Protein AF-A0A967LKC3-F1 (afdb_monomer_lite)

Sequence (186 aa):
MLQEFPAEEQEFFEDPGNDSLLNCLQQDILSMRENSAASLKAAHLIRQIRYGDSSIAFHSCHSPMREVEILHDQLLALFDEENNDDAIEPRDVLVMAPEIDTYAPLIRAVFDADISISPKIPYSVSDQSIRKTSKYIETFLNILLLPLSRFSSIDLMGLLEAEPVRDRFNIADADLAVIEHWIREK

Radius of gyration: 28.14 Å; chains: 1; bounding box: 74×62×75 Å

Secondary structure (DSSP, 8-state):
-----------------SSSHHHHHHHHHHTT----TTT--SGGGSPPPPTT--SS-----SSHHHHHHHHHHHHHHHHHTTTSSSPPPGGG-----S-HHHHHHHHHHHHTS-TTTSPPPP----S--HHHH-HHHHHHHHHHHGGGS---HHHHHHHHHSHHHHHHHT--HHHHHHHHHHHH--

Structure (mmCIF, N/CA/C/O backbone):
data_AF-A0A967LKC3-F1
#
_entry.id   AF-A0A967LKC3-F1
#
loop_
_atom_site.group_PDB
_atom_site.id
_atom_site.type_symbol
_atom_site.label_atom_id
_atom_site.label_alt_id
_atom_site.label_comp_id
_atom_site.label_asym_id
_atom_site.label_entity_id
_atom_site.label_seq_id
_atom_site.pdbx_PDB_ins_code
_atom_site.Cartn_x
_atom_site.Cartn_y
_atom_site.Cartn_z
_atom_site.occupancy
_atom_site.B_iso_or_equiv
_atom_site.auth_seq_id
_atom_site.auth_comp_id
_atom_site.auth_asym_id
_atom_site.auth_atom_id
_atom_site.pdbx_PDB_model_num
ATOM 1 N N . MET A 1 1 ? -39.775 41.271 0.042 1.00 41.91 1 MET A N 1
ATOM 2 C CA . MET A 1 1 ? -39.794 40.906 1.470 1.00 41.91 1 MET A CA 1
ATOM 3 C C . MET A 1 1 ? -39.627 39.393 1.506 1.00 41.91 1 MET A C 1
ATOM 5 O O . MET A 1 1 ? -40.599 38.682 1.301 1.00 41.91 1 MET A O 1
ATOM 9 N N . LEU A 1 2 ? -38.382 38.911 1.542 1.00 48.00 2 LEU A N 1
ATOM 10 C CA . LEU A 1 2 ? -38.098 37.480 1.690 1.00 48.00 2 LEU A CA 1
ATOM 11 C C . LEU A 1 2 ? -38.327 37.152 3.168 1.00 48.00 2 LEU A C 1
ATOM 13 O O . LEU A 1 2 ? -37.745 37.813 4.022 1.00 48.00 2 LEU A O 1
ATOM 17 N N . GLN A 1 3 ? -39.248 36.232 3.452 1.00 58.59 3 GLN A N 1
ATOM 18 C CA . GLN A 1 3 ? -39.477 35.716 4.800 1.00 58.59 3 GLN A CA 1
ATOM 19 C C . GLN A 1 3 ? -38.228 34.948 5.240 1.00 58.59 3 GLN A C 1
ATOM 21 O O . GLN A 1 3 ? -37.816 34.006 4.565 1.00 58.59 3 GLN A O 1
ATOM 26 N N . GLU A 1 4 ? -37.625 35.370 6.350 1.00 58.12 4 GLU A N 1
ATOM 27 C CA . GLU A 1 4 ? -36.622 34.592 7.071 1.00 58.12 4 GLU A CA 1
ATOM 28 C C . GLU A 1 4 ? -37.320 33.353 7.640 1.00 58.12 4 GLU A C 1
ATOM 30 O O . GLU A 1 4 ? -38.055 33.431 8.624 1.00 58.12 4 GLU A O 1
ATOM 35 N N . PHE A 1 5 ? -37.151 32.212 6.976 1.00 63.25 5 PHE A N 1
ATOM 36 C CA . PHE A 1 5 ? -37.443 30.927 7.595 1.00 63.25 5 PHE A CA 1
ATOM 37 C C . PHE A 1 5 ? -36.318 30.644 8.597 1.00 63.25 5 PHE A C 1
ATOM 39 O O . PHE A 1 5 ? -35.154 30.674 8.189 1.00 63.25 5 PHE A O 1
ATOM 46 N N . PRO A 1 6 ? -36.616 30.399 9.886 1.00 63.12 6 PRO A N 1
ATOM 47 C CA . PRO A 1 6 ? -35.595 29.933 10.809 1.00 63.12 6 PRO A CA 1
ATOM 48 C C . PRO A 1 6 ? -35.082 28.591 10.284 1.00 63.12 6 PRO A C 1
ATOM 50 O O . PRO A 1 6 ? -35.871 27.683 10.022 1.00 63.12 6 PRO A O 1
ATOM 53 N N . ALA A 1 7 ? -33.774 28.491 10.061 1.00 68.88 7 ALA A N 1
ATOM 54 C CA . ALA A 1 7 ? -33.155 27.216 9.748 1.00 68.88 7 ALA A CA 1
ATOM 55 C C . ALA A 1 7 ? -33.334 26.300 10.968 1.00 68.88 7 ALA A C 1
ATOM 57 O O . ALA A 1 7 ? -32.836 26.610 12.049 1.00 68.88 7 ALA A O 1
ATOM 58 N N . GLU A 1 8 ? -34.081 25.208 10.813 1.00 72.44 8 GLU A N 1
ATOM 59 C CA . GLU A 1 8 ? -34.051 24.109 11.776 1.00 72.44 8 GLU A CA 1
ATOM 60 C C . GLU A 1 8 ? -32.735 23.357 11.563 1.00 72.44 8 GLU A C 1
ATOM 62 O O . GLU A 1 8 ? -32.581 22.598 10.606 1.00 72.44 8 GLU A O 1
ATOM 67 N N . GLU A 1 9 ? -31.753 23.614 12.426 1.00 71.75 9 GLU A N 1
ATOM 68 C CA . GLU A 1 9 ? -30.573 22.760 12.534 1.00 71.75 9 GLU A CA 1
ATOM 69 C C . GLU A 1 9 ? -30.989 21.466 13.232 1.00 71.75 9 GLU A C 1
ATOM 71 O O . GLU A 1 9 ? -31.313 21.451 14.420 1.00 71.75 9 GLU A O 1
ATOM 76 N N . GLN A 1 10 ? -31.022 20.377 12.467 1.00 76.81 10 GLN A N 1
ATOM 77 C CA . GLN A 1 10 ? -31.257 19.043 12.996 1.00 76.81 10 GLN A CA 1
ATOM 78 C C . GLN A 1 10 ? -29.934 18.281 13.025 1.00 76.81 10 GLN A C 1
ATOM 80 O O . GLN A 1 10 ? -29.353 17.962 11.987 1.00 76.81 10 GLN A O 1
ATOM 85 N N . GLU A 1 11 ? -29.455 18.006 14.232 1.00 75.56 11 GLU A N 1
ATOM 86 C CA . GLU A 1 11 ? -28.224 17.263 14.470 1.00 75.56 11 GLU A CA 1
ATOM 87 C C . GLU A 1 11 ? -28.488 15.751 14.364 1.00 75.56 11 GLU A C 1
ATOM 89 O O . GLU A 1 11 ? -29.181 15.165 15.196 1.00 75.56 11 GLU A O 1
ATOM 94 N N . PHE A 1 12 ? -27.946 15.115 13.323 1.00 83.44 12 PHE A N 1
ATOM 95 C CA . PHE A 1 12 ? -28.026 13.667 13.095 1.00 83.44 12 PHE A CA 1
ATOM 96 C C . PHE A 1 12 ? -26.732 12.978 13.549 1.00 83.44 12 PHE A C 1
ATOM 98 O O . PHE A 1 12 ? -25.959 12.487 12.729 1.00 83.44 12 PHE A O 1
ATOM 105 N N . PHE A 1 13 ? -26.472 12.977 14.856 1.00 86.19 13 PHE A N 1
ATOM 106 C CA . PHE A 1 13 ? -25.369 12.206 15.432 1.00 86.19 13 PHE A CA 1
ATOM 107 C C . PHE A 1 13 ? -25.839 10.803 15.820 1.00 86.19 13 PHE A C 1
ATOM 109 O O . PHE A 1 13 ? -26.887 10.646 16.446 1.00 86.19 13 PHE A O 1
ATOM 116 N N . GLU A 1 14 ? -25.037 9.795 15.489 1.00 87.50 14 GLU A N 1
ATOM 117 C CA . GLU A 1 14 ? -25.222 8.420 15.957 1.00 87.50 14 GLU A CA 1
ATOM 118 C C . GLU A 1 14 ? -24.236 8.120 17.091 1.00 87.50 14 GLU A C 1
ATOM 120 O O . GLU A 1 14 ? -23.094 8.580 17.065 1.00 87.50 14 GLU A O 1
ATOM 125 N N . ASP A 1 15 ? -24.683 7.371 18.102 1.00 87.50 15 ASP A N 1
ATOM 126 C CA . ASP A 1 15 ? -23.828 6.950 19.214 1.00 87.50 15 ASP A CA 1
ATOM 127 C C . ASP A 1 15 ? -22.952 5.762 18.767 1.00 87.50 15 ASP A C 1
ATOM 129 O O . ASP A 1 15 ? -23.501 4.692 18.486 1.00 87.50 15 ASP A O 1
ATOM 133 N N . PRO A 1 16 ? -21.612 5.901 18.716 1.00 85.56 16 PRO A N 1
ATOM 134 C CA . PRO A 1 16 ? -20.703 4.820 18.326 1.00 85.56 16 PRO A CA 1
ATOM 135 C C . PRO A 1 16 ? -20.652 3.667 19.347 1.00 85.56 16 PRO A C 1
ATOM 137 O O . PRO A 1 16 ? -20.054 2.624 19.078 1.00 85.56 16 PRO A O 1
ATOM 140 N N . GLY A 1 17 ? -21.248 3.820 20.534 1.00 84.81 17 GLY A N 1
ATOM 141 C CA . GLY A 1 17 ? -21.208 2.811 21.591 1.00 84.81 17 GLY A CA 1
ATOM 142 C C . GLY A 1 17 ? -19.867 2.775 22.334 1.00 84.81 17 GLY A C 1
ATOM 143 O O . GLY A 1 17 ? -19.061 3.698 22.255 1.00 84.81 17 GLY A O 1
ATOM 144 N N . ASN A 1 18 ? -19.625 1.717 23.120 1.00 81.12 18 ASN A N 1
ATOM 145 C CA . ASN A 1 18 ? -18.422 1.587 23.967 1.00 81.12 18 ASN A CA 1
ATOM 146 C C . ASN A 1 18 ? -17.883 0.143 24.029 1.00 81.12 18 ASN A C 1
ATOM 148 O O . ASN A 1 18 ? -17.354 -0.288 25.056 1.00 81.12 18 ASN A O 1
ATOM 152 N N . ASP A 1 19 ? -18.056 -0.630 22.956 1.00 84.88 19 ASP A N 1
ATOM 153 C CA . ASP A 1 19 ? -17.707 -2.057 22.947 1.00 84.88 19 ASP A CA 1
ATOM 154 C C . ASP A 1 19 ? -16.242 -2.351 22.636 1.00 84.88 19 ASP A C 1
ATOM 156 O O . ASP A 1 19 ? -15.735 -3.400 23.039 1.00 84.88 19 ASP A O 1
ATOM 160 N N . SER A 1 20 ? -15.565 -1.410 21.982 1.00 90.00 20 SER A N 1
ATOM 161 C CA . SER A 1 20 ? -14.158 -1.488 21.608 1.00 90.00 20 SER A CA 1
ATOM 162 C C . SER A 1 20 ? -13.411 -0.208 21.994 1.00 90.00 20 SER A C 1
ATOM 164 O O . SER A 1 20 ? -14.013 0.836 22.286 1.00 90.00 20 SER A O 1
ATOM 166 N N . LEU A 1 21 ? -12.084 -0.275 21.986 1.00 91.06 21 LEU A N 1
ATOM 167 C CA . LEU A 1 21 ? -11.185 0.853 22.178 1.00 91.06 21 LEU A CA 1
ATOM 168 C C . LEU A 1 21 ? -11.418 1.927 21.110 1.00 91.06 21 LEU A C 1
ATOM 170 O O . LEU A 1 21 ? -11.417 3.115 21.439 1.00 91.06 21 LEU A O 1
ATOM 174 N N . LEU A 1 22 ? -11.680 1.520 19.865 1.00 92.88 22 LEU A N 1
ATOM 175 C CA . LEU A 1 22 ? -12.036 2.434 18.783 1.00 92.88 22 LEU A CA 1
ATOM 176 C C . LEU A 1 22 ? -13.334 3.195 19.076 1.00 92.88 22 LEU A C 1
ATOM 178 O O . LEU A 1 22 ? -13.325 4.426 19.042 1.00 92.88 22 LEU A O 1
ATOM 182 N N . ASN A 1 23 ? -14.411 2.495 19.444 1.00 91.06 23 ASN A N 1
ATOM 183 C CA . ASN A 1 23 ? -15.697 3.131 19.755 1.00 91.06 23 ASN A CA 1
ATOM 184 C C . ASN A 1 23 ? -15.553 4.072 20.956 1.00 91.06 23 ASN A C 1
ATOM 186 O O . ASN A 1 23 ? -16.067 5.187 20.961 1.00 91.06 23 ASN A O 1
ATOM 190 N N . CYS A 1 24 ? -14.766 3.660 21.952 1.00 88.75 24 CYS A N 1
ATOM 191 C CA . CYS A 1 24 ? -14.440 4.486 23.103 1.00 88.75 24 CYS A CA 1
ATOM 192 C C . CYS A 1 24 ? -13.772 5.812 22.712 1.00 88.75 24 CYS A C 1
ATOM 194 O O . CYS A 1 24 ? -14.140 6.851 23.266 1.00 88.75 24 CYS A O 1
ATOM 196 N N . LEU A 1 25 ? -12.801 5.771 21.794 1.00 89.44 25 LEU A N 1
ATOM 197 C CA . LEU A 1 25 ? -12.098 6.952 21.295 1.00 89.44 25 LEU A CA 1
ATOM 198 C C . LEU A 1 25 ? -13.028 7.842 20.461 1.00 89.44 25 LEU A C 1
ATOM 200 O O . LEU A 1 25 ? -13.064 9.053 20.666 1.00 89.44 25 LEU A O 1
ATOM 204 N N . GLN A 1 26 ? -13.808 7.243 19.557 1.00 91.62 26 GLN A N 1
ATOM 205 C CA . GLN A 1 26 ? -14.809 7.947 18.752 1.00 91.62 26 GLN A CA 1
ATOM 206 C C . GLN A 1 26 ? -15.834 8.659 19.643 1.00 91.62 26 GLN A C 1
ATOM 208 O O . GLN A 1 26 ? -16.149 9.822 19.399 1.00 91.62 26 GLN A O 1
ATOM 213 N N . GLN A 1 27 ? -16.281 8.011 20.722 1.00 89.69 27 GLN A N 1
ATOM 214 C CA . GLN A 1 27 ? -17.220 8.589 21.679 1.00 89.69 27 GLN A CA 1
ATOM 215 C C . GLN A 1 27 ? -16.623 9.764 22.458 1.00 89.69 27 GLN A C 1
ATOM 217 O O . GLN A 1 27 ? -17.315 10.747 22.733 1.00 89.69 27 GLN A O 1
ATOM 222 N N . ASP A 1 28 ? -15.341 9.682 22.820 1.00 87.88 28 ASP A N 1
ATOM 223 C CA . ASP A 1 28 ? -14.642 10.790 23.472 1.00 87.88 28 ASP A CA 1
ATOM 224 C C . ASP A 1 28 ? -14.516 12.000 22.537 1.00 87.88 28 ASP A C 1
ATOM 226 O O . ASP A 1 28 ? -14.737 13.127 22.980 1.00 87.88 28 ASP A O 1
ATOM 230 N N . ILE A 1 29 ? -14.258 11.776 21.245 1.00 90.19 29 ILE A N 1
ATOM 231 C CA . ILE A 1 29 ? -14.247 12.839 20.229 1.00 90.19 29 ILE A CA 1
ATOM 232 C C . ILE A 1 29 ? -15.651 13.436 20.057 1.00 90.19 29 ILE A C 1
ATOM 234 O O . ILE A 1 29 ? -15.800 14.654 20.149 1.00 90.19 29 ILE A O 1
ATOM 238 N N . LEU A 1 30 ? -16.679 12.598 19.871 1.00 90.56 30 LEU A N 1
ATOM 239 C CA . LEU A 1 30 ? -18.069 13.030 19.681 1.00 90.56 30 LEU A CA 1
ATOM 240 C C . LEU A 1 30 ? -18.579 13.850 20.874 1.00 90.56 30 LEU A C 1
ATOM 242 O O . LEU A 1 30 ? -19.198 14.896 20.704 1.00 90.56 30 LEU A O 1
ATOM 246 N N . SER A 1 31 ? -18.285 13.395 22.092 1.00 88.69 31 SER A N 1
ATOM 247 C CA . SER A 1 31 ? -18.708 14.058 23.330 1.00 88.69 31 SER A CA 1
ATOM 248 C C . SER A 1 31 ? -17.759 15.172 23.793 1.00 88.69 31 SER A C 1
ATOM 250 O O . SER A 1 31 ? -17.978 15.722 24.875 1.00 88.69 31 SER A O 1
ATOM 252 N N . MET A 1 32 ? -16.691 15.470 23.039 1.00 87.56 32 MET A N 1
ATOM 253 C CA . MET A 1 32 ? -15.616 16.400 23.421 1.00 87.56 32 MET A CA 1
ATOM 254 C C . MET A 1 32 ? -15.081 16.157 24.847 1.00 87.56 32 MET A C 1
ATOM 256 O O . MET A 1 32 ? -14.923 17.081 25.648 1.00 87.56 32 MET A O 1
ATOM 260 N N . ARG A 1 33 ? -14.827 14.892 25.199 1.00 83.31 33 ARG A N 1
ATOM 261 C CA . ARG A 1 33 ? -14.325 14.491 26.521 1.00 83.31 33 ARG A CA 1
ATOM 262 C C . ARG A 1 33 ? -12.810 14.353 26.504 1.00 83.31 33 ARG A C 1
ATOM 264 O O . ARG A 1 33 ? -12.252 13.520 25.797 1.00 83.31 33 ARG A O 1
ATOM 271 N N . GLU A 1 34 ? -12.135 15.113 27.359 1.00 78.12 34 GLU A N 1
ATOM 272 C CA . GLU A 1 34 ? -10.702 14.940 27.586 1.00 78.12 34 GLU A CA 1
ATOM 273 C C . GLU A 1 34 ? -10.437 13.853 28.628 1.00 78.12 34 GLU A C 1
ATOM 275 O O . GLU A 1 34 ? -10.643 14.047 29.828 1.00 78.12 34 GLU A O 1
ATOM 280 N N . ASN A 1 35 ? -9.906 12.720 28.177 1.00 70.19 35 ASN A N 1
ATOM 281 C CA . ASN A 1 35 ? -9.550 11.595 29.038 1.00 70.19 35 ASN A CA 1
ATOM 282 C C . ASN A 1 35 ? -8.049 11.594 29.396 1.00 70.19 35 ASN A C 1
ATOM 284 O O . ASN A 1 35 ? -7.372 10.567 29.369 1.00 70.19 35 ASN A O 1
ATOM 288 N N . SER A 1 36 ? -7.493 12.780 29.672 1.00 68.50 36 SER A N 1
ATOM 289 C CA . SER A 1 36 ? -6.071 12.932 29.990 1.00 68.50 36 SER A CA 1
ATOM 290 C C . SER A 1 36 ? -5.762 12.433 31.405 1.00 68.50 36 SER A C 1
ATOM 292 O O . SER A 1 36 ? -6.558 12.599 32.331 1.00 68.50 36 SER A O 1
ATOM 294 N N . ALA A 1 37 ? -4.560 11.887 31.615 1.00 63.91 37 ALA A N 1
ATOM 295 C CA . ALA A 1 37 ? -4.104 11.463 32.943 1.00 63.91 37 ALA A CA 1
ATOM 296 C C . ALA A 1 37 ? -4.152 12.599 33.993 1.00 63.91 37 ALA A C 1
ATOM 298 O O . ALA A 1 37 ? -4.260 12.328 35.185 1.00 63.91 37 ALA A O 1
ATOM 299 N N . ALA A 1 38 ? -4.113 13.866 33.557 1.00 62.44 38 ALA A N 1
ATOM 300 C CA . ALA A 1 38 ? -4.263 15.041 34.416 1.00 62.44 38 ALA A CA 1
ATOM 301 C C . ALA A 1 38 ? -5.724 15.307 34.846 1.00 62.44 38 ALA A C 1
ATOM 303 O O . ALA A 1 38 ? -5.950 15.828 35.940 1.00 62.44 38 ALA A O 1
ATOM 304 N N . SER A 1 39 ? -6.708 14.928 34.023 1.00 59.69 39 SER A N 1
ATOM 305 C CA . SER A 1 39 ? -8.144 15.013 34.337 1.00 59.69 39 SER A CA 1
ATOM 306 C C . SER A 1 39 ? -8.648 13.827 35.170 1.00 59.69 39 SER A C 1
ATOM 308 O O . SER A 1 39 ? -9.608 13.962 35.934 1.00 59.69 39 SER A O 1
ATOM 310 N N . LEU A 1 40 ? -7.989 12.667 35.088 1.00 62.34 40 LEU A N 1
ATOM 311 C CA . LEU A 1 40 ? -8.405 11.442 35.773 1.00 62.34 40 LEU A CA 1
ATOM 312 C C . LEU A 1 40 ? -7.892 11.396 37.220 1.00 62.34 40 LEU A C 1
ATOM 314 O O . LEU A 1 40 ? -6.872 10.792 37.533 1.00 62.34 40 LEU A O 1
ATOM 318 N N . LYS A 1 41 ? -8.635 12.012 38.147 1.00 55.44 41 LYS A N 1
ATOM 319 C CA . LYS A 1 41 ? -8.299 12.011 39.589 1.00 55.44 41 LYS A CA 1
ATOM 320 C C . LYS A 1 41 ? -8.511 10.667 40.299 1.00 55.44 41 LYS A C 1
ATOM 322 O O . LYS A 1 41 ? -8.102 10.523 41.448 1.00 55.44 41 LYS A O 1
ATOM 327 N N . ALA A 1 42 ? -9.154 9.693 39.659 1.00 56.97 42 ALA A N 1
ATOM 328 C CA . ALA A 1 42 ? -9.468 8.401 40.261 1.00 56.97 42 ALA A CA 1
ATOM 329 C C . ALA A 1 42 ? -9.109 7.254 39.314 1.00 56.97 42 ALA A C 1
ATOM 331 O O . ALA A 1 42 ? -9.506 7.258 38.15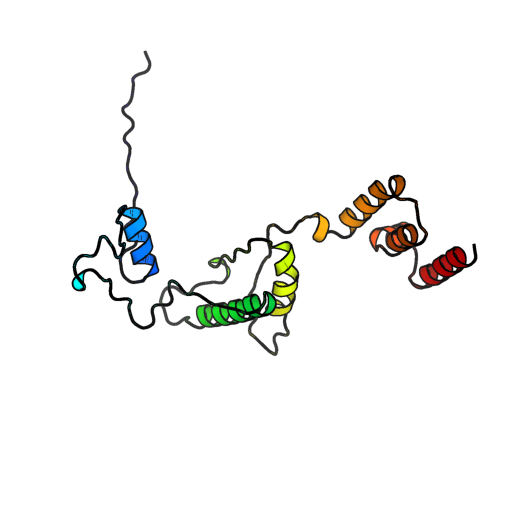3 1.00 56.97 42 ALA A O 1
ATOM 332 N N . ALA A 1 43 ? -8.439 6.224 39.838 1.00 53.84 43 ALA A N 1
ATOM 333 C CA . ALA A 1 43 ? -8.104 5.003 39.099 1.00 53.84 43 ALA A CA 1
ATOM 334 C C . ALA A 1 43 ? -9.340 4.265 38.531 1.00 53.84 43 ALA A C 1
ATOM 336 O O . ALA A 1 43 ? -9.210 3.507 37.580 1.00 53.84 43 ALA A O 1
ATOM 337 N N . HIS A 1 44 ? -10.541 4.526 39.067 1.00 50.22 44 HIS A N 1
ATOM 338 C CA . HIS A 1 44 ? -11.820 4.017 38.543 1.00 50.22 44 HIS A CA 1
ATOM 339 C C . HIS A 1 44 ? -12.303 4.711 37.258 1.00 50.22 44 HIS A C 1
ATOM 341 O O . HIS A 1 44 ? -13.270 4.255 36.658 1.00 50.22 44 HIS A O 1
ATOM 347 N N . LEU A 1 45 ? -11.661 5.806 36.837 1.00 57.91 45 LEU A N 1
ATOM 348 C CA . LEU A 1 45 ? -11.946 6.471 35.562 1.00 57.91 45 LEU A CA 1
ATOM 349 C C . LEU A 1 45 ? -11.055 5.952 34.421 1.00 57.91 45 LEU A C 1
ATOM 351 O O . LEU A 1 45 ? -11.260 6.320 33.266 1.00 57.91 45 LEU A O 1
ATOM 355 N N . ILE A 1 46 ? -10.071 5.099 34.728 1.00 64.38 46 ILE A N 1
ATOM 356 C CA . ILE A 1 46 ? -9.246 4.445 33.712 1.00 64.38 46 ILE A CA 1
ATOM 357 C C . ILE A 1 46 ? -10.119 3.376 33.056 1.00 64.38 46 ILE A C 1
ATOM 359 O O . ILE A 1 46 ? -10.468 2.375 33.683 1.00 64.38 46 ILE A O 1
ATOM 363 N N . ARG A 1 47 ? -10.503 3.615 31.798 1.00 71.56 47 ARG A N 1
ATOM 364 C CA . ARG A 1 47 ? -11.283 2.657 31.009 1.00 71.56 47 ARG A CA 1
ATOM 365 C C . ARG A 1 47 ? -10.525 1.334 30.929 1.00 71.56 47 ARG A C 1
ATOM 367 O O . ARG A 1 47 ? -9.339 1.311 30.604 1.00 71.56 47 ARG A O 1
ATOM 374 N N . GLN A 1 48 ? -11.212 0.239 31.237 1.00 73.62 48 GLN A N 1
ATOM 375 C CA . GLN A 1 48 ? -10.651 -1.096 31.068 1.00 73.62 48 GLN A CA 1
ATOM 376 C C . GLN A 1 48 ? -10.783 -1.500 29.604 1.00 73.62 48 GLN A C 1
ATOM 378 O O . GLN A 1 48 ? -11.891 -1.591 29.080 1.00 73.62 48 GLN A O 1
ATOM 383 N N . ILE A 1 49 ? -9.646 -1.727 28.954 1.00 79.12 49 ILE A N 1
ATOM 384 C CA . ILE A 1 49 ? -9.597 -2.261 27.594 1.00 79.12 49 ILE A CA 1
ATOM 385 C C . ILE A 1 49 ? -9.939 -3.749 27.679 1.00 79.12 49 ILE A C 1
ATOM 387 O O . ILE A 1 49 ? -9.378 -4.467 28.515 1.00 79.12 49 ILE A O 1
ATOM 391 N N . ARG A 1 50 ? -10.883 -4.207 26.852 1.00 83.19 50 ARG A N 1
ATOM 392 C CA . ARG A 1 50 ? -11.258 -5.624 26.806 1.00 83.19 50 ARG A CA 1
ATOM 393 C C . ARG A 1 50 ? -10.052 -6.447 26.345 1.00 83.19 50 ARG A C 1
ATOM 395 O O . ARG A 1 50 ? -9.330 -6.064 25.429 1.00 83.19 50 ARG A O 1
ATOM 402 N N . TYR A 1 51 ? -9.820 -7.582 26.997 1.00 81.62 51 TYR A N 1
ATOM 403 C CA . TYR A 1 51 ? -8.752 -8.490 26.588 1.00 81.62 51 TYR A CA 1
ATOM 404 C C . TYR A 1 51 ? -9.071 -9.063 25.200 1.00 81.62 51 TYR A C 1
ATOM 406 O O . TYR A 1 51 ? -10.158 -9.605 25.012 1.00 81.62 51 TYR A O 1
ATOM 414 N N . GLY A 1 52 ? -8.138 -8.937 24.254 1.00 83.81 52 GLY A N 1
ATOM 415 C CA . GLY A 1 52 ? -8.333 -9.359 22.861 1.00 83.81 52 GLY A CA 1
ATOM 416 C C . GLY A 1 52 ? -8.955 -8.303 21.942 1.00 83.81 52 GLY A C 1
ATOM 417 O O . GLY A 1 52 ? -9.218 -8.606 20.788 1.00 83.81 52 GLY A O 1
ATOM 418 N N . ASP A 1 53 ? -9.175 -7.076 22.419 1.00 88.81 53 ASP A N 1
ATOM 419 C CA . ASP A 1 53 ? -9.604 -5.968 21.564 1.00 88.81 53 ASP A CA 1
ATOM 420 C C . ASP A 1 53 ? -8.477 -5.536 20.612 1.00 88.81 53 ASP A C 1
ATOM 422 O O . ASP A 1 53 ? -7.436 -5.038 21.049 1.00 88.81 53 ASP A O 1
ATOM 426 N N . SER A 1 54 ? -8.701 -5.737 19.314 1.00 88.88 54 SER A N 1
ATOM 427 C CA . SER A 1 54 ? -7.794 -5.397 18.212 1.00 88.88 54 SER A CA 1
ATOM 428 C C . SER A 1 54 ? -8.289 -4.218 17.364 1.00 88.88 54 SER A C 1
ATOM 430 O O . SER A 1 54 ? -7.700 -3.924 16.327 1.00 88.88 54 SER A O 1
ATOM 432 N N . SER A 1 55 ? -9.330 -3.498 17.806 1.00 90.81 55 SER A N 1
ATOM 433 C CA . SER A 1 55 ? -9.931 -2.382 17.051 1.00 90.81 55 SER A CA 1
ATOM 434 C C . SER A 1 55 ? -8.963 -1.225 16.768 1.00 90.81 55 SER A C 1
ATOM 436 O O . SER A 1 55 ? -9.143 -0.480 15.806 1.00 90.81 55 SER A O 1
ATOM 438 N N . ILE A 1 56 ? -7.920 -1.081 17.592 1.00 92.69 56 ILE A N 1
ATOM 439 C CA . ILE A 1 56 ? -6.760 -0.228 17.331 1.00 92.69 56 ILE A CA 1
ATOM 440 C C . ILE A 1 56 ? -5.504 -1.029 17.661 1.00 92.69 56 ILE A C 1
ATOM 442 O O . ILE A 1 56 ? -5.284 -1.408 18.812 1.00 92.69 56 ILE A O 1
ATOM 446 N N . ALA A 1 57 ? -4.645 -1.222 16.665 1.00 93.31 57 ALA A N 1
ATOM 447 C CA . ALA A 1 57 ? -3.376 -1.919 16.813 1.00 93.31 57 ALA A CA 1
ATOM 448 C C . ALA A 1 57 ? -2.204 -1.040 16.358 1.00 93.31 57 ALA A C 1
ATOM 450 O O . ALA A 1 57 ? -2.331 -0.203 15.463 1.00 93.31 57 ALA A O 1
ATOM 451 N N . PHE A 1 58 ? -1.041 -1.247 16.977 1.00 94.81 58 PHE A N 1
ATOM 452 C CA . PHE A 1 58 ? 0.204 -0.570 16.620 1.00 94.81 58 PHE A CA 1
ATOM 453 C C . PHE A 1 58 ? 1.258 -1.611 16.257 1.00 94.81 58 PHE A C 1
ATOM 455 O O . PHE A 1 58 ? 1.616 -2.452 17.081 1.00 94.81 58 PHE A O 1
ATOM 462 N N . HIS A 1 59 ? 1.796 -1.519 15.042 1.00 95.12 59 HIS A N 1
ATOM 463 C CA . HIS A 1 59 ? 2.832 -2.422 14.545 1.00 95.12 59 HIS A CA 1
ATOM 464 C C . HIS A 1 59 ? 4.132 -1.644 14.341 1.00 95.12 59 HIS A C 1
ATOM 466 O O . HIS A 1 59 ? 4.225 -0.777 13.475 1.00 95.12 59 HIS A O 1
ATOM 472 N N . SER A 1 60 ? 5.146 -1.940 15.157 1.00 96.38 60 SER A N 1
ATOM 473 C CA . SER A 1 60 ? 6.481 -1.356 15.008 1.00 96.38 60 SER A CA 1
ATOM 474 C C . SER A 1 60 ? 7.345 -2.260 14.136 1.00 96.38 60 SER A C 1
ATOM 476 O O . SER A 1 60 ? 7.587 -3.417 14.480 1.00 96.38 60 SER A O 1
ATOM 478 N N . CYS A 1 61 ? 7.805 -1.729 13.007 1.00 95.31 61 CYS A N 1
ATOM 479 C CA . CYS A 1 61 ? 8.541 -2.475 11.993 1.00 95.31 61 CYS A CA 1
ATOM 480 C C . CYS A 1 61 ? 9.895 -1.810 11.713 1.00 95.31 61 CYS A C 1
ATOM 482 O O . CYS A 1 61 ? 10.092 -0.631 11.992 1.00 95.31 61 CYS A O 1
ATOM 484 N N . HIS A 1 62 ? 10.844 -2.567 11.158 1.00 93.81 62 HIS A N 1
ATOM 485 C CA . HIS A 1 62 ? 12.212 -2.084 10.917 1.00 93.81 62 HIS A CA 1
ATOM 486 C C . HIS A 1 62 ? 12.476 -1.629 9.471 1.00 93.81 62 HIS A C 1
ATOM 488 O O . HIS A 1 62 ? 13.587 -1.206 9.158 1.00 93.81 62 HIS A O 1
ATOM 494 N N . SER A 1 63 ? 11.516 -1.796 8.556 1.00 96.00 63 SER A N 1
ATOM 495 C CA . SER A 1 63 ? 11.661 -1.417 7.144 1.00 96.00 63 SER A CA 1
ATOM 496 C C . SER A 1 63 ? 10.309 -1.405 6.422 1.00 96.00 63 SER A C 1
ATOM 498 O O . SER A 1 63 ? 9.484 -2.258 6.756 1.00 96.00 63 SER A O 1
ATOM 500 N N . PRO A 1 64 ? 10.147 -0.606 5.348 1.00 95.25 64 PRO A N 1
ATOM 501 C CA . PRO A 1 64 ? 8.929 -0.578 4.532 1.00 95.25 64 PRO A CA 1
ATOM 502 C C . PRO A 1 64 ? 8.501 -1.943 3.977 1.00 95.25 64 PRO A C 1
ATOM 504 O O . PRO A 1 64 ? 7.319 -2.255 3.956 1.00 95.25 64 PRO A O 1
ATOM 507 N N . MET A 1 65 ? 9.451 -2.796 3.569 1.00 95.25 65 MET A N 1
ATOM 508 C CA . MET A 1 65 ? 9.132 -4.152 3.094 1.00 95.25 65 MET A CA 1
ATOM 509 C C . MET A 1 65 ? 8.439 -4.968 4.192 1.00 95.25 65 MET A C 1
ATOM 511 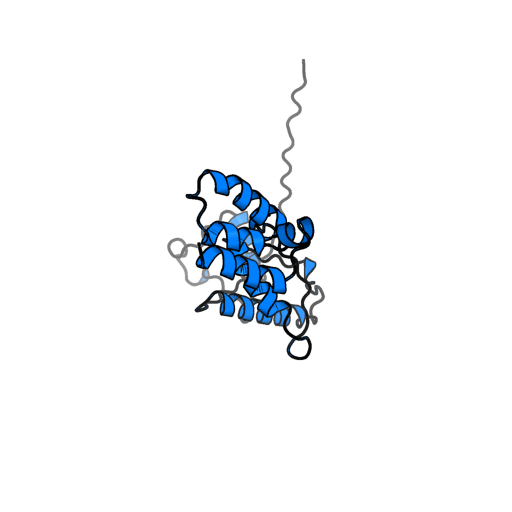O O . MET A 1 65 ? 7.373 -5.534 3.976 1.00 95.25 65 MET A O 1
ATOM 515 N N . ARG A 1 66 ? 9.015 -4.963 5.400 1.00 95.62 66 ARG A N 1
ATOM 516 C CA . ARG A 1 66 ? 8.459 -5.682 6.550 1.00 95.62 66 ARG A CA 1
ATOM 517 C C . ARG A 1 66 ? 7.115 -5.113 7.010 1.00 95.62 66 ARG A C 1
ATOM 519 O O . ARG A 1 66 ? 6.277 -5.874 7.476 1.00 95.62 66 ARG A O 1
ATOM 526 N N . GLU A 1 67 ? 6.907 -3.804 6.878 1.00 96.50 67 GLU A N 1
ATOM 527 C CA . GLU A 1 67 ? 5.604 -3.173 7.134 1.00 96.50 67 GLU A CA 1
ATOM 528 C C . GLU A 1 67 ? 4.521 -3.745 6.217 1.00 96.50 67 GLU A C 1
ATOM 530 O O . GLU A 1 67 ? 3.459 -4.130 6.698 1.00 96.50 67 GLU A O 1
ATOM 535 N N . VAL A 1 68 ? 4.809 -3.865 4.916 1.00 95.56 68 VAL A N 1
ATOM 536 C CA . VAL A 1 68 ? 3.873 -4.419 3.926 1.00 95.56 68 VAL A CA 1
ATOM 537 C C . VAL A 1 68 ? 3.622 -5.912 4.156 1.00 95.56 68 VAL A C 1
ATOM 539 O O . VAL A 1 68 ? 2.479 -6.349 4.066 1.00 95.56 68 VAL A O 1
ATOM 542 N N . GLU A 1 69 ? 4.654 -6.692 4.489 1.00 94.56 69 GLU A N 1
ATOM 543 C CA . GLU A 1 69 ? 4.500 -8.112 4.848 1.00 94.56 69 GLU A CA 1
ATOM 544 C C . GLU A 1 69 ? 3.592 -8.293 6.069 1.00 94.56 69 GLU A C 1
ATOM 546 O O . GLU A 1 69 ? 2.653 -9.081 6.035 1.00 94.56 69 GLU A O 1
ATOM 551 N N . ILE A 1 70 ? 3.841 -7.533 7.141 1.00 95.25 70 ILE A N 1
ATOM 552 C CA . ILE A 1 70 ? 3.027 -7.609 8.357 1.00 95.25 70 ILE A CA 1
ATOM 553 C C . ILE A 1 70 ? 1.596 -7.162 8.065 1.00 95.25 70 ILE A C 1
ATOM 555 O O . ILE A 1 70 ? 0.667 -7.815 8.527 1.00 95.25 70 ILE A O 1
ATOM 559 N N . LEU A 1 71 ? 1.405 -6.091 7.289 1.00 95.50 71 LEU A N 1
ATOM 560 C CA . LEU A 1 71 ? 0.080 -5.657 6.851 1.00 95.50 71 LEU A CA 1
ATOM 561 C C . LEU A 1 71 ? -0.659 -6.787 6.125 1.00 95.50 71 LEU A C 1
ATOM 563 O O . LEU A 1 71 ? -1.810 -7.056 6.450 1.00 95.50 71 LEU A O 1
ATOM 567 N N . HIS A 1 72 ? -0.004 -7.453 5.174 1.00 94.38 72 HIS A N 1
ATOM 568 C CA . HIS A 1 72 ? -0.589 -8.570 4.441 1.00 94.38 72 HIS A CA 1
ATOM 569 C C . HIS A 1 72 ? -1.019 -9.707 5.384 1.00 94.38 72 HIS A C 1
ATOM 571 O O . HIS A 1 72 ? -2.157 -10.164 5.306 1.00 94.38 72 HIS A O 1
ATOM 577 N N . ASP A 1 73 ? -0.159 -10.097 6.330 1.00 92.50 73 ASP A N 1
ATOM 578 C CA . ASP A 1 73 ? -0.481 -11.123 7.330 1.00 92.50 73 ASP A CA 1
ATOM 579 C C . ASP A 1 73 ? -1.661 -10.712 8.232 1.00 92.50 73 ASP A C 1
ATOM 581 O O . ASP A 1 73 ? -2.510 -11.541 8.555 1.00 92.50 73 ASP A O 1
ATOM 585 N N . GLN A 1 74 ? -1.745 -9.435 8.632 1.00 93.06 74 GLN A N 1
ATOM 586 C CA . GLN A 1 74 ? -2.875 -8.930 9.423 1.00 93.06 74 GLN A CA 1
ATOM 587 C C . GLN A 1 74 ? -4.182 -8.933 8.628 1.00 93.06 74 GLN A C 1
ATOM 589 O O . GLN A 1 74 ? -5.217 -9.291 9.176 1.00 93.06 74 GLN A O 1
ATOM 594 N N . LEU A 1 75 ? -4.150 -8.559 7.346 1.00 93.31 75 LEU A N 1
ATOM 595 C CA . LEU A 1 75 ? -5.339 -8.589 6.494 1.00 93.31 75 LEU A CA 1
ATOM 596 C C . LEU A 1 75 ? -5.841 -10.017 6.279 1.00 93.31 75 LEU A C 1
ATOM 598 O O . LEU A 1 75 ? -7.042 -10.243 6.345 1.00 93.31 75 LEU A O 1
ATOM 602 N N . LEU A 1 76 ? -4.939 -10.985 6.087 1.00 91.25 76 LEU A N 1
ATO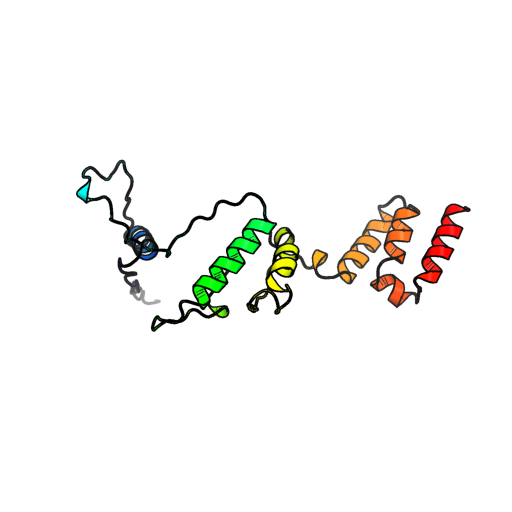M 603 C CA . LEU A 1 76 ? -5.322 -12.397 6.025 1.00 91.25 76 LEU A CA 1
ATOM 604 C C . LEU A 1 76 ? -6.000 -12.853 7.317 1.00 91.25 76 LEU A C 1
ATOM 606 O O . LEU A 1 76 ? -7.070 -13.445 7.253 1.00 91.25 76 LEU A O 1
ATOM 610 N N . ALA A 1 77 ? -5.422 -12.526 8.475 1.00 89.44 77 ALA A N 1
ATOM 611 C CA . ALA A 1 77 ? -6.030 -12.858 9.760 1.00 89.44 77 ALA A CA 1
ATOM 612 C C . ALA A 1 77 ? -7.424 -12.223 9.920 1.00 89.44 77 ALA A C 1
ATOM 614 O O . ALA A 1 77 ? -8.350 -12.898 10.354 1.00 89.44 77 ALA A O 1
ATOM 615 N N . LEU A 1 78 ? -7.586 -10.959 9.511 1.00 89.50 78 LEU A N 1
ATOM 616 C CA . LEU A 1 78 ? -8.874 -10.259 9.542 1.00 89.50 78 LEU A CA 1
ATOM 6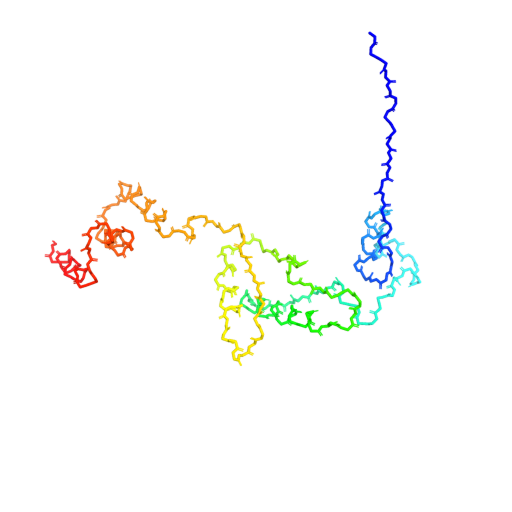17 C C . LEU A 1 78 ? -9.923 -10.912 8.634 1.00 89.50 78 LEU A C 1
ATOM 619 O O . LEU A 1 78 ? -11.091 -10.968 9.005 1.00 89.50 78 LEU A O 1
ATOM 623 N N . PHE A 1 79 ? -9.527 -11.407 7.459 1.00 88.25 79 PHE A N 1
ATOM 624 C CA . PHE A 1 79 ? -10.446 -12.092 6.546 1.00 88.25 79 PHE A CA 1
ATOM 625 C C . PHE A 1 79 ? -10.741 -13.536 6.975 1.00 88.25 79 PHE A C 1
ATOM 627 O O . PHE A 1 79 ? -11.838 -14.023 6.728 1.00 88.25 79 PHE A O 1
ATOM 634 N N . ASP A 1 80 ? -9.813 -14.210 7.657 1.00 84.62 80 ASP A N 1
ATOM 635 C CA . ASP A 1 80 ? -10.025 -15.561 8.195 1.00 84.62 80 ASP A CA 1
ATOM 636 C C . ASP A 1 80 ? -10.962 -15.572 9.425 1.00 84.62 80 ASP A C 1
ATOM 638 O O . ASP A 1 80 ? -11.521 -16.614 9.780 1.00 84.62 80 ASP A O 1
ATOM 642 N N . GLU A 1 81 ? -11.184 -14.425 10.077 1.00 74.81 81 GLU A N 1
ATOM 643 C CA . GLU A 1 81 ? -12.072 -14.261 11.240 1.00 74.81 81 GLU A CA 1
ATOM 644 C C . GLU A 1 81 ? -13.587 -14.311 10.902 1.00 74.81 81 GLU A C 1
ATOM 646 O O . GLU A 1 81 ? -14.409 -13.906 11.723 1.00 74.81 81 GLU A O 1
ATOM 651 N N . GLU A 1 82 ? -13.970 -14.905 9.758 1.00 56.22 82 GLU A N 1
ATOM 652 C CA . GLU A 1 82 ? -15.323 -15.129 9.181 1.00 56.22 82 GLU A CA 1
ATOM 653 C C . GLU A 1 82 ? -16.410 -15.740 10.118 1.00 56.22 82 GLU A C 1
ATOM 655 O O . GLU A 1 82 ? -17.517 -16.048 9.682 1.00 56.22 82 GLU A O 1
ATOM 660 N N . ASN A 1 83 ? -16.153 -15.915 11.418 1.00 55.34 83 ASN A N 1
ATOM 661 C CA . ASN A 1 83 ? -17.101 -16.436 12.411 1.00 55.34 83 ASN A CA 1
ATOM 662 C C . ASN A 1 83 ? -17.996 -15.373 13.085 1.00 55.34 83 ASN A C 1
ATOM 664 O O . ASN A 1 83 ? -18.688 -15.705 14.049 1.00 55.34 83 ASN A O 1
ATOM 668 N N . ASN A 1 84 ? -18.006 -14.123 12.616 1.00 57.19 84 ASN A N 1
ATOM 669 C CA . ASN A 1 84 ? -18.924 -13.085 13.097 1.00 57.19 84 ASN A CA 1
ATOM 670 C C . ASN A 1 84 ? -19.925 -12.695 12.000 1.00 57.19 84 ASN A C 1
ATOM 672 O O . ASN A 1 84 ? -19.590 -12.710 10.821 1.00 57.19 84 ASN A O 1
ATOM 676 N N . ASP A 1 85 ? -21.144 -12.322 12.402 1.00 59.72 85 ASP A N 1
ATOM 677 C CA . ASP A 1 85 ? -22.264 -11.967 11.510 1.00 59.72 85 ASP A CA 1
ATOM 678 C C . ASP A 1 85 ? -21.965 -10.793 10.535 1.00 59.72 85 ASP A C 1
ATOM 680 O O . ASP A 1 85 ? -22.730 -10.585 9.595 1.00 59.72 85 ASP A O 1
ATOM 684 N N . ASP A 1 86 ? -20.841 -10.082 10.709 1.00 72.81 86 ASP A N 1
ATOM 685 C CA . ASP A 1 86 ? -20.332 -8.996 9.855 1.00 72.81 86 ASP A CA 1
ATOM 686 C C . ASP A 1 86 ? -18.929 -9.334 9.304 1.00 72.81 86 ASP A C 1
ATOM 688 O O . ASP A 1 86 ? -17.906 -8.857 9.803 1.00 72.81 86 ASP A O 1
ATOM 692 N N . ALA A 1 87 ? -18.860 -10.185 8.278 1.00 80.56 87 ALA A N 1
ATOM 693 C CA . ALA A 1 87 ? -17.600 -10.489 7.598 1.00 80.56 87 ALA A CA 1
ATOM 694 C C . ALA A 1 87 ? -17.077 -9.258 6.830 1.00 80.56 87 ALA A C 1
ATOM 696 O O . ALA A 1 87 ? -17.791 -8.676 6.012 1.00 80.56 87 ALA A O 1
ATOM 697 N N . ILE A 1 88 ? -15.822 -8.877 7.081 1.00 88.06 88 ILE A N 1
ATOM 698 C CA . ILE A 1 88 ? -15.158 -7.759 6.398 1.00 88.06 88 ILE A CA 1
ATOM 699 C C . ILE A 1 88 ? -14.677 -8.240 5.030 1.00 88.06 88 ILE A C 1
ATOM 701 O O . ILE A 1 88 ? -13.902 -9.191 4.939 1.00 88.06 88 ILE A O 1
ATOM 705 N N . GLU A 1 89 ? -15.077 -7.561 3.957 1.00 90.12 89 GLU A N 1
ATOM 706 C CA . GLU A 1 89 ? -14.555 -7.846 2.625 1.00 90.12 89 GLU A CA 1
ATOM 707 C C . GLU A 1 89 ? -13.355 -6.939 2.289 1.00 90.12 89 GLU A C 1
ATOM 709 O O . GLU A 1 89 ? -13.250 -5.817 2.790 1.00 90.12 89 GLU A O 1
ATOM 714 N N . PRO A 1 90 ? -12.469 -7.333 1.352 1.00 92.06 90 PRO A N 1
ATOM 715 C CA . PRO A 1 90 ? -11.349 -6.487 0.928 1.00 92.06 90 PRO A CA 1
ATOM 716 C C . PRO A 1 90 ? -11.743 -5.078 0.457 1.00 92.06 90 PRO A C 1
ATOM 718 O O . PRO A 1 90 ? -10.945 -4.151 0.559 1.00 92.06 90 PRO A O 1
ATOM 721 N N . ARG A 1 91 ? -12.971 -4.895 -0.051 1.00 92.56 91 ARG A N 1
ATOM 722 C CA . ARG A 1 91 ? -13.492 -3.582 -0.477 1.00 92.56 91 ARG A CA 1
ATOM 723 C C . ARG A 1 91 ? -13.776 -2.622 0.682 1.00 92.56 91 ARG A C 1
ATOM 725 O O . ARG A 1 91 ? -13.868 -1.422 0.443 1.00 92.56 91 ARG A O 1
ATOM 732 N N . ASP A 1 92 ? -13.914 -3.147 1.896 1.00 93.06 92 ASP A N 1
ATOM 733 C CA . ASP A 1 92 ? -14.200 -2.376 3.108 1.00 93.06 92 ASP A CA 1
ATOM 734 C C . ASP A 1 92 ? -12.904 -1.865 3.768 1.00 93.06 92 ASP A C 1
ATOM 736 O O . ASP A 1 92 ? -12.939 -1.094 4.727 1.00 93.06 92 ASP A O 1
ATOM 740 N N . VAL A 1 93 ? -11.740 -2.260 3.235 1.00 94.75 93 VAL A N 1
ATOM 741 C CA . VAL A 1 93 ? -10.418 -1.916 3.764 1.00 94.75 93 VAL A CA 1
ATOM 742 C C . VAL A 1 93 ? -9.776 -0.792 2.949 1.00 94.75 93 VAL A C 1
ATOM 744 O O . VAL A 1 93 ? -9.610 -0.887 1.733 1.00 94.75 93 VAL A O 1
ATOM 747 N N . LEU A 1 94 ? -9.317 0.255 3.642 1.00 95.56 94 LEU A N 1
ATOM 748 C CA . LEU A 1 94 ? -8.503 1.327 3.072 1.00 95.56 94 LEU A CA 1
ATOM 749 C C . LEU A 1 94 ? -7.113 1.341 3.713 1.00 95.56 94 LEU A C 1
ATOM 751 O O . LEU A 1 94 ? -6.974 1.539 4.919 1.00 95.56 94 LEU A O 1
ATOM 755 N N . VAL A 1 95 ? -6.078 1.212 2.884 1.00 95.75 95 VAL A N 1
ATOM 756 C CA . VAL A 1 95 ? -4.679 1.373 3.298 1.00 95.75 95 VAL A CA 1
ATOM 757 C C . VAL A 1 95 ? -4.167 2.714 2.789 1.00 95.75 95 VAL A C 1
ATOM 759 O O . VAL A 1 95 ? -4.188 2.978 1.588 1.00 95.75 95 VAL A O 1
ATOM 762 N N . MET A 1 96 ? -3.681 3.557 3.699 1.00 95.19 96 MET A N 1
ATOM 763 C CA . MET A 1 96 ? -3.096 4.857 3.365 1.00 95.19 96 MET A CA 1
ATOM 764 C C . MET A 1 96 ? -1.597 4.856 3.657 1.00 95.19 96 MET A C 1
ATOM 766 O O . MET A 1 96 ? -1.165 4.403 4.715 1.00 95.19 96 MET A O 1
ATOM 770 N N . ALA A 1 97 ? -0.810 5.409 2.736 1.00 91.94 97 ALA A N 1
ATOM 771 C CA . ALA A 1 97 ? 0.627 5.602 2.895 1.00 91.94 97 ALA A CA 1
ATOM 772 C C . ALA A 1 97 ? 0.994 7.063 2.584 1.00 91.94 97 ALA A C 1
ATOM 774 O O . ALA A 1 97 ? 0.422 7.642 1.660 1.00 91.94 97 ALA A O 1
ATOM 775 N N . PRO A 1 98 ? 1.956 7.667 3.307 1.00 87.12 98 PRO A N 1
ATOM 776 C CA . PRO A 1 98 ? 2.328 9.068 3.099 1.00 87.12 98 PRO A CA 1
ATOM 777 C C . PRO A 1 98 ? 2.975 9.326 1.728 1.00 87.12 98 PRO A C 1
ATOM 779 O O . PRO A 1 98 ? 2.804 10.402 1.165 1.00 87.12 98 PRO A O 1
ATOM 782 N N . GLU A 1 99 ? 3.701 8.347 1.177 1.00 89.94 99 GLU A N 1
ATOM 783 C CA . GLU A 1 99 ? 4.292 8.411 -0.164 1.00 89.94 99 GLU A CA 1
ATOM 784 C C . GLU A 1 99 ? 4.036 7.094 -0.911 1.00 89.94 99 GLU A C 1
ATOM 786 O O . GLU A 1 99 ? 4.819 6.143 -0.836 1.00 89.94 99 GLU A O 1
ATOM 791 N N . ILE A 1 100 ? 2.912 7.022 -1.631 1.00 92.25 100 ILE A N 1
ATOM 792 C CA . ILE A 1 100 ? 2.472 5.775 -2.272 1.00 92.25 100 ILE A CA 1
ATOM 793 C C . ILE A 1 100 ? 3.428 5.287 -3.364 1.00 92.25 100 ILE A C 1
ATOM 795 O O . ILE A 1 100 ? 3.590 4.084 -3.545 1.00 92.25 100 ILE A O 1
ATOM 799 N N . ASP A 1 101 ? 4.13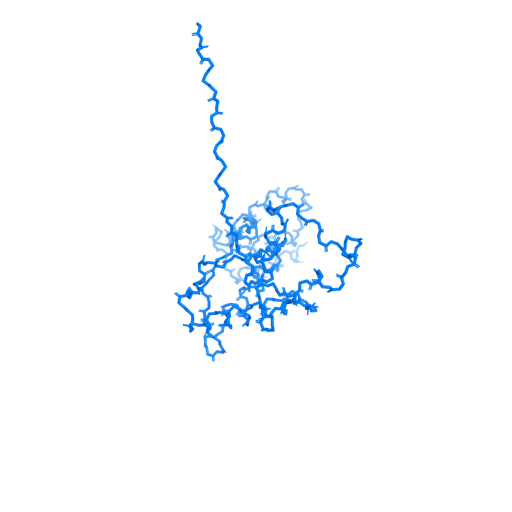1 6.197 -4.040 1.00 89.06 101 ASP A N 1
ATOM 800 C CA . ASP A 1 101 ? 5.106 5.847 -5.075 1.00 89.06 101 ASP A CA 1
ATOM 801 C C . ASP A 1 101 ? 6.276 5.004 -4.529 1.00 89.06 101 ASP A C 1
ATOM 803 O O . ASP A 1 101 ? 6.856 4.209 -5.269 1.00 89.06 101 ASP A O 1
ATOM 807 N N . THR A 1 102 ? 6.631 5.176 -3.251 1.00 90.69 102 THR A N 1
ATOM 808 C CA . THR A 1 102 ? 7.687 4.399 -2.578 1.00 90.69 102 THR A CA 1
ATOM 809 C C . THR A 1 102 ? 7.181 3.009 -2.181 1.00 90.69 102 THR A C 1
ATOM 811 O O . THR A 1 102 ? 7.916 2.027 -2.288 1.00 90.69 102 THR A O 1
ATOM 814 N N . TYR A 1 103 ? 5.911 2.901 -1.782 1.00 94.12 103 TYR A N 1
ATOM 815 C CA . TYR A 1 103 ? 5.301 1.650 -1.319 1.00 94.12 103 TYR A CA 1
ATOM 816 C C . TYR A 1 103 ? 4.739 0.775 -2.442 1.00 94.12 103 TYR A C 1
ATOM 818 O O . TYR A 1 103 ? 4.786 -0.446 -2.332 1.00 94.12 103 TYR A O 1
ATOM 826 N N . ALA A 1 104 ? 4.248 1.354 -3.539 1.00 92.44 104 ALA A N 1
ATOM 827 C CA . ALA A 1 104 ? 3.633 0.628 -4.652 1.00 92.44 104 ALA A CA 1
ATOM 828 C C . ALA A 1 104 ? 4.440 -0.590 -5.162 1.00 92.44 104 ALA A C 1
ATOM 830 O O . ALA A 1 104 ? 3.836 -1.655 -5.326 1.00 92.44 104 ALA A O 1
ATOM 831 N N . PRO A 1 105 ? 5.769 -0.509 -5.403 1.00 91.56 105 PRO A N 1
ATOM 832 C CA . PRO A 1 105 ? 6.542 -1.681 -5.819 1.00 91.56 105 PRO A CA 1
ATOM 833 C C . PRO A 1 105 ? 6.649 -2.753 -4.724 1.00 91.56 105 PRO A C 1
ATOM 835 O O . PRO A 1 105 ? 6.654 -3.938 -5.045 1.00 91.56 105 PRO A O 1
ATOM 838 N N . LEU A 1 106 ? 6.690 -2.359 -3.447 1.00 94.25 106 LEU A N 1
ATOM 839 C CA . LEU A 1 106 ? 6.738 -3.285 -2.310 1.00 94.25 106 LEU A CA 1
ATOM 840 C C . LEU A 1 106 ? 5.399 -4.005 -2.130 1.00 94.25 106 LEU A C 1
ATOM 842 O O . LEU A 1 106 ? 5.372 -5.218 -1.953 1.00 94.25 106 LEU A O 1
ATOM 846 N N . ILE A 1 107 ? 4.290 -3.268 -2.261 1.00 93.69 107 ILE A N 1
ATOM 847 C CA . ILE A 1 107 ? 2.932 -3.824 -2.247 1.00 93.69 107 ILE A CA 1
ATOM 848 C C . ILE A 1 107 ? 2.800 -4.880 -3.344 1.00 93.69 107 ILE A C 1
ATOM 850 O O . ILE A 1 107 ? 2.395 -5.994 -3.051 1.00 93.69 107 ILE A O 1
ATOM 854 N N . ARG A 1 108 ? 3.218 -4.583 -4.583 1.00 92.00 108 ARG A N 1
ATOM 855 C CA . ARG A 1 108 ? 3.213 -5.578 -5.673 1.00 92.00 108 ARG A CA 1
ATOM 856 C C . ARG A 1 108 ? 4.054 -6.805 -5.342 1.00 92.00 108 ARG A C 1
ATOM 858 O O . ARG A 1 108 ? 3.596 -7.920 -5.538 1.00 92.00 108 ARG A O 1
ATOM 865 N N . ALA A 1 109 ? 5.258 -6.616 -4.806 1.00 91.88 109 ALA A N 1
ATOM 866 C CA . ALA A 1 109 ? 6.137 -7.734 -4.474 1.00 91.88 109 ALA A CA 1
ATOM 867 C C . ALA A 1 109 ? 5.529 -8.698 -3.439 1.00 91.88 109 ALA A C 1
ATOM 869 O O . ALA A 1 109 ? 5.767 -9.899 -3.530 1.00 91.88 109 ALA A O 1
ATOM 870 N N . VAL A 1 110 ? 4.757 -8.183 -2.476 1.00 92.31 110 VAL A N 1
ATOM 871 C CA . VAL A 1 110 ? 4.125 -8.990 -1.421 1.00 92.31 110 VAL A CA 1
ATOM 872 C C . VAL A 1 110 ? 2.765 -9.542 -1.862 1.00 92.31 110 VAL A C 1
ATOM 874 O O . VAL A 1 110 ? 2.515 -10.730 -1.707 1.00 92.31 110 VAL A O 1
ATOM 877 N N . PHE A 1 111 ? 1.895 -8.711 -2.442 1.00 92.44 111 PHE A N 1
ATOM 878 C CA . PHE A 1 111 ? 0.510 -9.082 -2.767 1.00 92.44 111 PHE A CA 1
ATOM 879 C C . PHE A 1 111 ? 0.372 -9.876 -4.079 1.00 92.44 111 PHE A C 1
ATOM 881 O O . PHE A 1 111 ? -0.604 -10.608 -4.245 1.00 92.44 111 PHE A O 1
ATOM 888 N N . ASP A 1 112 ? 1.331 -9.759 -5.007 1.00 89.94 112 ASP A N 1
ATOM 889 C CA . ASP A 1 112 ? 1.390 -10.585 -6.224 1.00 89.94 112 ASP A CA 1
ATOM 890 C C . ASP A 1 112 ? 2.311 -11.811 -6.067 1.00 89.94 112 ASP A C 1
ATOM 892 O O . ASP A 1 112 ? 2.610 -12.487 -7.057 1.00 89.94 112 ASP A O 1
ATOM 896 N N . ALA A 1 113 ? 2.776 -12.106 -4.846 1.00 80.25 113 ALA A N 1
ATOM 897 C CA . ALA A 1 113 ? 3.561 -13.303 -4.568 1.00 80.25 113 ALA A CA 1
ATOM 898 C C . ALA A 1 113 ? 2.788 -14.584 -4.944 1.00 80.25 113 ALA A C 1
ATOM 900 O O . ALA A 1 113 ? 1.557 -14.606 -5.008 1.00 80.25 113 ALA A O 1
ATOM 901 N N . ASP A 1 114 ? 3.526 -15.655 -5.249 1.00 72.81 114 ASP A N 1
ATOM 902 C CA . ASP A 1 114 ? 2.951 -16.883 -5.800 1.00 72.81 114 ASP A CA 1
ATOM 903 C C . ASP A 1 114 ? 1.867 -17.482 -4.883 1.00 72.81 114 ASP A C 1
ATOM 905 O O . ASP A 1 114 ? 2.060 -17.647 -3.678 1.00 72.81 114 ASP A O 1
ATOM 909 N N . ILE A 1 115 ? 0.736 -17.865 -5.482 1.00 67.00 115 ILE A N 1
ATOM 910 C CA . ILE A 1 115 ? -0.477 -18.361 -4.801 1.00 67.00 115 ILE A CA 1
ATOM 911 C C . ILE A 1 115 ? -0.191 -19.671 -4.048 1.00 67.00 115 ILE A C 1
ATOM 913 O O . ILE A 1 115 ? -0.913 -20.051 -3.129 1.00 67.00 115 ILE A O 1
ATOM 917 N N . SER A 1 116 ? 0.886 -20.372 -4.417 1.00 65.69 116 SER A N 1
ATOM 918 C CA . SER A 1 116 ? 1.359 -21.558 -3.699 1.00 65.69 116 SER A CA 1
ATOM 919 C C . SER A 1 116 ? 1.840 -21.261 -2.269 1.00 65.69 116 SER A C 1
ATOM 921 O O . SER A 1 116 ? 1.951 -22.190 -1.468 1.00 65.69 116 SER A O 1
ATOM 923 N N . ILE A 1 117 ? 2.108 -19.990 -1.946 1.00 64.94 117 ILE A N 1
ATOM 924 C CA . ILE A 1 117 ? 2.717 -19.542 -0.689 1.00 64.94 117 ILE A CA 1
ATOM 925 C C . ILE A 1 117 ? 1.687 -18.858 0.222 1.00 64.94 117 ILE A C 1
ATOM 927 O O . ILE A 1 117 ? 1.742 -19.051 1.437 1.00 64.94 117 ILE A O 1
ATOM 931 N N . SER A 1 118 ? 0.732 -18.103 -0.332 1.00 67.81 118 SER A N 1
ATOM 932 C CA . SER A 1 118 ? -0.286 -17.392 0.452 1.00 67.81 118 SER A CA 1
ATOM 933 C C . SER A 1 118 ? -1.593 -17.146 -0.319 1.00 67.81 118 SER A C 1
ATOM 935 O O . SER A 1 118 ? -1.578 -17.073 -1.552 1.00 67.81 118 SER A O 1
ATOM 937 N N . PRO A 1 119 ? -2.736 -16.986 0.382 1.00 78.31 119 PRO A N 1
ATOM 938 C CA . PRO A 1 119 ? -3.998 -16.594 -0.241 1.00 78.31 119 PRO A CA 1
ATOM 939 C C . PRO A 1 119 ? -3.866 -15.235 -0.933 1.00 78.31 119 PRO A C 1
ATOM 941 O O . PRO A 1 119 ? -3.183 -14.340 -0.439 1.00 78.31 119 PRO A O 1
ATOM 944 N N . LYS A 1 120 ? -4.538 -15.067 -2.076 1.00 87.12 120 LYS A N 1
ATOM 945 C CA . LYS A 1 120 ? -4.473 -13.823 -2.847 1.00 87.12 120 LYS A CA 1
ATOM 946 C C . LYS A 1 120 ? -5.531 -12.829 -2.374 1.00 87.12 120 LYS A C 1
ATOM 948 O O . LYS A 1 120 ? -6.723 -13.085 -2.535 1.00 87.12 120 LYS A O 1
ATOM 953 N N . ILE A 1 121 ? -5.093 -11.666 -1.896 1.00 91.38 121 ILE A N 1
ATOM 954 C CA . ILE A 1 121 ? -5.971 -10.537 -1.566 1.00 91.38 121 ILE A CA 1
ATOM 955 C C . ILE A 1 121 ? -6.065 -9.602 -2.787 1.00 91.38 121 ILE A C 1
ATOM 957 O O . ILE A 1 121 ? -5.034 -9.113 -3.257 1.00 91.38 121 ILE A O 1
ATOM 961 N N . PRO A 1 122 ? -7.264 -9.328 -3.337 1.00 92.62 122 PRO A N 1
ATOM 962 C CA . PRO A 1 122 ? -7.418 -8.352 -4.411 1.00 92.62 122 PRO A CA 1
ATOM 963 C C . PRO A 1 122 ? -7.151 -6.935 -3.892 1.00 92.62 122 PRO A C 1
ATOM 965 O O . PRO A 1 122 ? -7.663 -6.542 -2.847 1.00 92.62 122 PRO A O 1
ATOM 968 N N . TYR A 1 123 ? -6.382 -6.147 -4.643 1.00 94.12 123 TYR A N 1
ATOM 969 C CA . TYR A 1 123 ? -6.048 -4.774 -4.270 1.00 94.12 123 TYR A CA 1
ATOM 970 C C . TYR A 1 123 ? -5.925 -3.868 -5.501 1.00 94.12 123 TYR A C 1
ATOM 972 O O . TYR A 1 123 ? -5.750 -4.327 -6.632 1.00 94.12 123 TYR A O 1
ATOM 980 N N . SER A 1 124 ? -6.002 -2.559 -5.270 1.00 93.31 124 SER A N 1
ATOM 981 C CA . SER A 1 124 ? -5.717 -1.522 -6.263 1.00 93.31 124 SER A CA 1
ATOM 982 C C . SER A 1 124 ? -4.916 -0.406 -5.604 1.00 93.31 124 SER A C 1
ATOM 984 O O . SER A 1 124 ? -5.190 -0.034 -4.467 1.00 93.31 124 SER A O 1
ATOM 986 N N . VAL A 1 125 ? -3.931 0.138 -6.320 1.00 92.19 125 VAL A N 1
ATOM 987 C CA . VAL A 1 125 ? -3.077 1.223 -5.819 1.00 92.19 125 VAL A CA 1
ATOM 988 C C . VAL A 1 125 ? -3.428 2.525 -6.532 1.00 92.19 125 VAL A C 1
ATOM 990 O O . VAL A 1 125 ? -3.120 2.691 -7.716 1.00 92.19 125 VAL A O 1
ATOM 993 N N . SER A 1 126 ? -4.037 3.446 -5.791 1.00 89.25 126 SER A N 1
ATOM 994 C CA . SER A 1 126 ? -4.419 4.788 -6.250 1.00 89.25 126 SER A CA 1
ATOM 995 C C . SER A 1 126 ? -3.321 5.826 -5.976 1.00 89.25 126 SER A C 1
ATOM 997 O O . SER A 1 126 ? -2.323 5.527 -5.326 1.00 89.25 126 SER A O 1
ATOM 999 N N . ASP A 1 127 ? -3.487 7.038 -6.513 1.00 86.25 127 ASP A N 1
ATOM 1000 C CA . ASP A 1 127 ? -2.639 8.221 -6.263 1.00 86.25 127 ASP A CA 1
ATOM 1001 C C . ASP A 1 127 ? -1.156 8.111 -6.666 1.00 86.25 127 ASP A C 1
ATOM 1003 O O . ASP A 1 127 ? -0.340 8.965 -6.316 1.00 86.25 127 ASP A O 1
ATOM 1007 N N . GLN A 1 128 ? -0.801 7.102 -7.467 1.00 80.06 128 GLN A N 1
ATOM 1008 C CA . GLN A 1 128 ? 0.531 7.011 -8.066 1.00 80.06 128 GLN A CA 1
ATOM 1009 C C . GLN A 1 128 ? 0.756 8.145 -9.066 1.00 80.06 128 GLN A C 1
ATOM 1011 O O . GLN A 1 128 ? -0.118 8.485 -9.874 1.00 80.06 128 GLN A O 1
ATOM 1016 N N . SER A 1 129 ? 1.962 8.710 -9.058 1.00 76.00 129 SER A N 1
ATOM 1017 C CA . SER A 1 129 ? 2.294 9.762 -10.009 1.00 76.00 129 SER A CA 1
ATOM 1018 C C . SER A 1 129 ? 2.298 9.210 -11.440 1.00 76.00 129 SER A C 1
ATOM 1020 O O . SER A 1 129 ? 3.031 8.282 -11.781 1.00 76.00 129 SER A O 1
ATOM 1022 N N . ILE A 1 130 ? 1.520 9.842 -12.327 1.00 66.94 130 ILE A N 1
ATOM 1023 C CA . ILE A 1 130 ? 1.419 9.476 -13.755 1.00 66.94 130 ILE A CA 1
ATOM 1024 C C . ILE A 1 130 ? 2.807 9.391 -14.423 1.00 66.94 130 ILE A C 1
ATOM 1026 O O . ILE A 1 130 ? 3.019 8.580 -15.327 1.00 66.94 130 ILE A O 1
ATOM 1030 N N . ARG A 1 131 ? 3.768 10.202 -13.952 1.00 60.53 131 ARG A N 1
ATOM 1031 C CA . ARG A 1 131 ? 5.167 10.172 -14.403 1.00 60.53 131 ARG A CA 1
ATOM 1032 C C . ARG A 1 131 ? 5.856 8.834 -14.125 1.00 60.53 131 ARG A C 1
ATOM 1034 O O . ARG A 1 131 ? 6.603 8.393 -14.984 1.00 60.53 131 ARG A O 1
ATOM 1041 N N . LYS A 1 132 ? 5.610 8.198 -12.974 1.00 65.12 132 LYS A N 1
ATOM 1042 C CA . LYS A 1 132 ? 6.187 6.888 -12.626 1.00 65.12 132 LYS A CA 1
ATOM 1043 C C . LYS A 1 132 ? 5.385 5.714 -13.190 1.00 65.12 132 LYS A C 1
ATOM 1045 O O . LYS A 1 132 ? 5.932 4.631 -13.363 1.00 65.12 132 LYS A O 1
ATOM 1050 N N . THR A 1 133 ? 4.098 5.904 -13.489 1.00 66.12 133 THR A N 1
ATOM 1051 C CA . THR A 1 133 ? 3.248 4.828 -14.027 1.00 66.12 133 THR A CA 1
ATOM 1052 C C . THR A 1 133 ? 3.401 4.636 -15.541 1.00 66.12 133 THR A C 1
ATOM 1054 O O . THR A 1 133 ? 3.208 3.526 -16.031 1.00 66.12 133 THR A O 1
ATOM 1057 N N . SER A 1 134 ? 3.750 5.682 -16.303 1.00 78.00 134 SER A N 1
ATOM 1058 C CA . SER A 1 134 ? 3.826 5.617 -17.770 1.00 78.00 134 SER A CA 1
ATOM 1059 C C . SER A 1 134 ? 5.236 5.858 -18.308 1.00 78.00 134 SER A C 1
ATOM 1061 O O . SER A 1 134 ? 5.699 6.999 -18.383 1.00 78.00 134 SER A O 1
ATOM 1063 N N . LYS A 1 135 ? 5.861 4.788 -18.821 1.00 77.69 135 LYS A N 1
ATOM 1064 C CA . LYS A 1 135 ? 7.148 4.849 -19.541 1.00 77.69 135 LYS A CA 1
ATOM 1065 C C . LYS A 1 135 ? 7.131 5.847 -20.710 1.00 77.69 135 LYS A C 1
ATOM 1067 O O . LYS A 1 135 ? 8.145 6.465 -21.022 1.00 77.69 135 LYS A O 1
ATOM 1072 N N . TYR A 1 136 ? 5.975 6.040 -21.350 1.00 85.12 136 TYR A N 1
ATOM 1073 C CA . TYR A 1 136 ? 5.796 6.985 -22.460 1.00 85.12 136 TYR A CA 1
ATOM 1074 C C . TYR A 1 136 ? 5.918 8.441 -22.013 1.00 85.12 136 TYR A C 1
ATOM 1076 O O . TYR A 1 136 ? 6.549 9.249 -22.694 1.00 85.12 136 TYR A O 1
ATOM 1084 N N . ILE A 1 137 ? 5.333 8.778 -20.864 1.00 85.19 137 ILE A N 1
ATOM 1085 C CA . ILE A 1 137 ? 5.353 10.143 -20.332 1.00 85.19 137 ILE A CA 1
ATOM 1086 C C . ILE A 1 137 ? 6.748 10.485 -19.820 1.00 85.19 137 ILE A C 1
ATOM 1088 O O . ILE A 1 137 ? 7.240 11.578 -20.093 1.00 85.19 137 ILE A O 1
ATOM 1092 N N . GLU A 1 138 ? 7.407 9.547 -19.142 1.00 83.69 138 GLU A N 1
ATOM 1093 C CA . GLU A 1 138 ? 8.803 9.703 -18.730 1.00 83.69 138 GLU A CA 1
ATOM 1094 C C . GLU A 1 138 ? 9.719 9.946 -19.938 1.00 83.69 138 GLU A C 1
ATOM 1096 O O . GLU A 1 138 ? 10.443 10.940 -19.980 1.00 83.69 138 GLU A O 1
ATOM 1101 N N . THR A 1 139 ? 9.602 9.111 -20.974 1.00 88.19 139 THR A N 1
ATOM 1102 C CA . THR A 1 139 ? 10.368 9.261 -22.220 1.00 88.19 139 THR A CA 1
ATOM 1103 C C . THR A 1 139 ? 10.122 10.621 -22.876 1.00 88.19 139 THR A C 1
ATOM 1105 O O . THR A 1 139 ? 11.065 11.306 -23.267 1.00 88.19 139 THR A O 1
ATOM 1108 N N . PHE A 1 140 ? 8.864 11.064 -22.956 1.00 88.50 140 PHE A N 1
ATOM 1109 C CA . PHE A 1 140 ? 8.517 12.375 -23.507 1.00 88.50 140 PHE A CA 1
ATOM 1110 C C . PHE A 1 140 ? 9.146 13.532 -22.717 1.00 88.50 140 PHE A C 1
ATOM 1112 O O . PHE A 1 140 ? 9.682 14.467 -23.311 1.00 88.50 140 PHE A O 1
ATOM 1119 N N . LEU A 1 141 ? 9.127 13.468 -21.384 1.00 87.56 141 LEU A N 1
ATOM 1120 C CA . LEU A 1 141 ? 9.767 14.480 -20.544 1.00 87.56 141 LEU A CA 1
ATOM 1121 C C . LEU A 1 141 ? 11.290 14.487 -20.721 1.00 87.56 141 LEU A C 1
ATOM 1123 O O . LEU A 1 141 ? 11.872 15.567 -20.814 1.00 87.56 141 LEU A O 1
ATOM 1127 N N . ASN A 1 142 ? 11.921 13.317 -20.846 1.00 87.19 142 ASN A N 1
ATOM 1128 C CA . ASN A 1 142 ? 13.355 13.212 -21.128 1.00 87.19 142 ASN A CA 1
ATOM 1129 C C . ASN A 1 142 ? 13.715 13.868 -22.471 1.00 87.19 142 ASN A C 1
ATOM 1131 O O . ASN A 1 142 ? 14.699 14.601 -22.547 1.00 87.19 142 ASN A O 1
ATOM 1135 N N . ILE A 1 143 ? 12.876 13.710 -23.504 1.00 88.81 143 ILE A N 1
ATOM 1136 C CA . ILE A 1 143 ? 13.040 14.408 -24.793 1.00 88.81 143 ILE A CA 1
ATOM 1137 C C . ILE A 1 143 ? 12.968 15.929 -24.615 1.00 88.81 143 ILE A C 1
ATOM 1139 O O . ILE A 1 143 ? 13.771 16.649 -25.203 1.00 88.81 143 ILE A O 1
ATOM 1143 N N . LEU A 1 144 ? 12.033 16.437 -23.806 1.00 89.94 144 LEU A N 1
ATOM 1144 C CA . LEU A 1 144 ? 11.908 17.878 -23.551 1.00 89.94 144 LEU A CA 1
ATOM 1145 C C . LEU A 1 144 ? 13.084 18.454 -22.751 1.00 89.94 144 LEU A C 1
ATOM 1147 O O . LEU A 1 144 ? 13.402 19.633 -22.904 1.00 89.94 144 LEU A O 1
ATOM 1151 N N . LEU A 1 145 ? 13.725 17.645 -21.905 1.00 88.00 145 LEU A N 1
ATOM 1152 C CA . LEU A 1 145 ? 14.912 18.032 -21.139 1.00 88.00 145 LEU A CA 1
ATOM 1153 C C . LEU A 1 145 ? 16.205 17.935 -21.958 1.00 88.00 145 LEU A C 1
ATOM 1155 O O . LEU A 1 145 ? 17.190 18.593 -21.627 1.00 88.00 145 LEU A O 1
ATOM 1159 N N . LEU A 1 146 ? 16.203 17.165 -23.046 1.00 87.50 146 LEU A N 1
ATOM 1160 C CA . LEU A 1 146 ? 17.375 16.916 -23.880 1.00 87.50 146 LEU A CA 1
ATOM 1161 C C . LEU A 1 146 ? 18.054 18.199 -24.418 1.00 87.50 146 LEU A C 1
ATOM 1163 O O . LEU A 1 146 ? 19.280 18.265 -24.360 1.00 87.50 146 LEU A O 1
ATOM 1167 N N . PRO A 1 147 ? 17.333 19.255 -24.861 1.00 85.50 147 PRO A N 1
ATOM 1168 C CA . PRO A 1 147 ? 17.948 20.519 -25.284 1.00 85.50 147 PRO A CA 1
ATOM 1169 C C . PRO A 1 147 ? 18.591 21.322 -24.145 1.00 85.50 147 PRO A C 1
ATOM 1171 O O . PRO A 1 147 ? 19.400 22.209 -24.407 1.00 85.50 147 PRO A O 1
ATOM 1174 N N . LEU A 1 148 ? 18.204 21.056 -22.892 1.00 84.94 148 LEU A N 1
ATOM 1175 C CA . LEU A 1 148 ? 18.806 21.659 -21.698 1.00 84.94 148 LEU A CA 1
ATOM 1176 C C . LEU A 1 148 ? 20.008 20.846 -21.196 1.00 84.94 148 LEU A C 1
ATOM 1178 O O . LEU A 1 148 ? 20.824 21.358 -20.427 1.00 84.94 148 LEU A O 1
ATOM 1182 N N . SER A 1 149 ? 20.120 19.587 -21.625 1.00 84.88 149 SER A N 1
ATOM 1183 C CA . SER A 1 149 ? 21.298 18.757 -21.409 1.00 84.88 149 SER A CA 1
ATOM 1184 C C . SER A 1 149 ? 22.457 19.204 -22.315 1.00 84.88 149 SER A C 1
ATOM 1186 O O . SER A 1 149 ? 22.290 19.884 -23.326 1.00 84.88 149 SER A O 1
ATOM 1188 N N . ARG A 1 150 ? 23.670 18.761 -21.969 1.00 86.00 150 ARG A N 1
ATOM 1189 C CA . ARG A 1 150 ? 24.848 18.813 -22.845 1.00 86.00 150 ARG A CA 1
ATOM 1190 C C . ARG A 1 150 ? 24.764 17.851 -24.033 1.00 86.00 150 ARG A C 1
ATOM 1192 O O . ARG A 1 150 ? 25.726 17.784 -24.792 1.00 86.00 150 ARG A O 1
ATOM 1199 N N . PHE A 1 151 ? 23.658 17.119 -24.177 1.00 83.62 151 PHE A N 1
ATOM 1200 C CA . PHE A 1 151 ? 23.439 16.159 -25.253 1.00 83.62 151 PHE A CA 1
ATOM 1201 C C . PHE A 1 151 ? 24.538 15.086 -25.264 1.00 83.62 151 PHE A C 1
ATOM 1203 O O . PHE A 1 151 ? 25.193 14.841 -26.277 1.00 83.62 151 PHE A O 1
ATOM 1210 N N . SER A 1 152 ? 24.810 14.505 -24.089 1.00 85.81 152 SER A N 1
ATOM 1211 C CA . SER A 1 152 ? 25.875 13.512 -23.958 1.00 85.81 152 SER A CA 1
ATOM 1212 C C . SER A 1 152 ? 25.507 12.203 -24.661 1.00 85.81 152 SER A C 1
ATOM 1214 O O . SER A 1 152 ? 24.333 11.903 -24.884 1.00 85.81 152 SER A O 1
ATOM 1216 N N . SER A 1 153 ? 26.518 11.390 -24.975 1.00 84.50 153 SER A N 1
ATOM 1217 C CA . SER A 1 153 ? 26.313 10.030 -25.483 1.00 84.50 153 SER A CA 1
ATOM 1218 C C . SER A 1 153 ? 25.454 9.184 -24.541 1.00 84.50 153 SER A C 1
ATOM 1220 O O . SER A 1 153 ? 24.640 8.399 -25.010 1.00 84.50 153 SER A O 1
ATOM 1222 N N . ILE A 1 154 ? 25.585 9.392 -23.228 1.00 85.06 154 ILE A N 1
ATOM 1223 C CA . ILE A 1 154 ? 24.797 8.706 -22.198 1.00 85.06 154 ILE A CA 1
ATOM 1224 C C . ILE A 1 154 ? 23.322 9.111 -22.285 1.00 85.06 154 ILE A C 1
ATOM 1226 O O . ILE A 1 154 ? 22.455 8.244 -22.286 1.00 85.06 154 ILE A O 1
ATOM 1230 N N . ASP A 1 155 ? 23.033 10.410 -22.413 1.00 85.25 155 ASP A N 1
ATOM 1231 C CA . ASP A 1 155 ? 21.650 10.900 -22.512 1.00 85.25 155 ASP A CA 1
ATOM 1232 C C . ASP A 1 155 ? 20.966 10.391 -23.787 1.00 85.25 155 ASP A C 1
ATOM 1234 O O . ASP A 1 155 ? 19.789 10.028 -23.775 1.00 85.25 155 ASP A O 1
ATOM 1238 N N . LEU A 1 156 ? 21.713 10.348 -24.895 1.00 86.69 156 LEU A N 1
ATOM 1239 C CA . LEU A 1 156 ? 21.211 9.861 -26.174 1.00 86.69 156 LEU A CA 1
ATOM 1240 C C . LEU A 1 156 ? 20.973 8.346 -26.150 1.00 86.69 156 LEU A C 1
ATOM 1242 O O . LEU A 1 156 ? 19.933 7.897 -26.629 1.00 86.69 156 LEU A O 1
ATOM 1246 N N . MET A 1 157 ? 21.887 7.573 -25.557 1.00 88.62 157 MET A N 1
ATOM 1247 C CA . MET A 1 157 ? 21.700 6.131 -25.379 1.00 88.62 157 MET A CA 1
ATOM 1248 C C . MET A 1 157 ? 20.504 5.826 -24.478 1.00 88.62 157 MET A C 1
ATOM 1250 O O . MET A 1 157 ? 19.650 5.037 -24.870 1.00 88.62 157 MET A O 1
ATOM 1254 N N . GLY A 1 158 ? 20.357 6.530 -23.351 1.00 88.31 158 GLY A N 1
ATOM 1255 C CA . GLY A 1 158 ? 19.206 6.351 -22.462 1.00 88.31 158 GLY A CA 1
ATOM 1256 C C . GLY A 1 158 ? 17.864 6.641 -23.145 1.00 88.31 158 GLY A C 1
ATOM 1257 O O . GLY A 1 158 ? 16.864 5.986 -22.856 1.00 88.31 158 GLY A O 1
ATOM 1258 N N . LEU A 1 159 ? 17.828 7.579 -24.099 1.00 89.00 159 LEU A N 1
ATOM 1259 C CA . LEU A 1 159 ? 16.628 7.826 -24.896 1.00 89.00 159 LEU A CA 1
ATOM 1260 C C . LEU A 1 159 ? 16.365 6.714 -25.922 1.00 89.00 159 LEU A C 1
ATOM 1262 O O . LEU A 1 159 ? 15.216 6.320 -26.100 1.00 89.00 159 LEU A O 1
ATOM 1266 N N . LEU A 1 160 ? 17.401 6.220 -26.605 1.00 90.06 160 LEU A N 1
ATOM 1267 C CA . LEU A 1 160 ? 17.272 5.145 -27.596 1.00 90.06 160 LEU A CA 1
ATOM 1268 C C . LEU A 1 160 ? 16.913 3.796 -26.968 1.00 90.06 160 LEU A C 1
ATOM 1270 O O . LEU A 1 160 ? 16.286 2.976 -27.629 1.00 90.06 160 LEU A O 1
ATOM 1274 N N . GLU A 1 161 ? 17.276 3.574 -25.708 1.00 89.00 161 GLU A N 1
ATOM 1275 C CA . GLU A 1 161 ? 16.898 2.385 -24.938 1.00 89.00 161 GLU A CA 1
ATOM 1276 C C . GLU A 1 161 ? 15.424 2.392 -24.515 1.00 89.00 161 GLU A C 1
ATOM 1278 O O . GLU A 1 161 ? 14.845 1.331 -24.262 1.00 89.00 161 GLU A O 1
ATOM 1283 N N . ALA A 1 162 ? 14.790 3.566 -24.465 1.00 90.06 162 ALA A N 1
ATOM 1284 C CA . ALA A 1 162 ? 13.404 3.689 -24.051 1.00 90.06 162 ALA A CA 1
ATOM 1285 C C . ALA A 1 162 ? 12.461 2.987 -25.045 1.00 90.06 162 ALA A C 1
ATOM 1287 O O . ALA A 1 162 ? 12.429 3.307 -26.234 1.00 90.06 162 ALA A O 1
ATOM 1288 N N . GLU A 1 163 ? 11.632 2.069 -24.536 1.00 87.38 163 GLU A N 1
ATOM 1289 C CA . GLU A 1 163 ? 10.641 1.292 -25.305 1.00 87.38 163 GLU A CA 1
ATOM 1290 C C . GLU A 1 163 ? 9.809 2.157 -26.285 1.00 87.38 163 GLU A C 1
ATOM 1292 O O . GLU A 1 163 ? 9.797 1.842 -27.475 1.00 87.38 163 GLU A O 1
ATOM 1297 N N . PRO A 1 164 ? 9.244 3.321 -25.888 1.00 89.38 164 PRO A N 1
ATOM 1298 C CA . PRO A 1 164 ? 8.489 4.181 -26.808 1.00 89.38 164 PRO A CA 1
ATOM 1299 C C . PRO A 1 164 ? 9.295 4.699 -28.008 1.00 89.38 164 PRO A C 1
ATOM 1301 O O . PRO A 1 164 ? 8.738 4.951 -29.077 1.00 89.38 164 PRO A O 1
ATOM 1304 N N . VAL A 1 165 ? 10.600 4.915 -27.827 1.00 91.19 165 VAL A N 1
ATOM 1305 C CA . VAL A 1 165 ? 11.507 5.405 -28.875 1.00 91.19 165 VAL A CA 1
ATOM 1306 C C . VAL A 1 165 ? 11.897 4.243 -29.775 1.00 91.19 165 VAL A C 1
ATOM 1308 O O . VAL A 1 165 ? 11.799 4.363 -30.995 1.00 91.19 165 VAL A O 1
ATOM 1311 N N . ARG A 1 166 ? 12.253 3.096 -29.196 1.00 91.50 166 ARG A N 1
ATOM 1312 C CA . ARG A 1 166 ? 12.561 1.884 -29.960 1.00 91.50 166 ARG A CA 1
ATOM 1313 C C . ARG A 1 166 ? 11.423 1.480 -30.879 1.00 91.50 166 ARG A C 1
ATOM 1315 O O . ARG A 1 166 ? 11.659 1.280 -32.067 1.00 91.50 166 ARG A O 1
ATOM 1322 N N . ASP A 1 167 ? 10.203 1.442 -30.354 1.00 89.12 167 ASP A N 1
ATOM 1323 C CA . ASP A 1 167 ? 9.013 1.081 -31.122 1.00 89.12 167 ASP A CA 1
ATOM 1324 C C . ASP A 1 167 ? 8.759 2.084 -32.251 1.00 89.12 167 ASP A C 1
ATOM 1326 O O . ASP A 1 167 ? 8.419 1.711 -33.374 1.00 89.12 167 ASP A O 1
ATOM 1330 N N . ARG A 1 168 ? 8.972 3.380 -31.984 1.00 91.62 168 ARG A N 1
ATOM 1331 C CA . ARG A 1 168 ? 8.766 4.440 -32.976 1.00 91.62 168 ARG A CA 1
ATOM 1332 C C . ARG A 1 168 ? 9.789 4.406 -34.111 1.00 91.62 168 ARG A C 1
ATOM 1334 O O . ARG A 1 168 ? 9.425 4.709 -35.247 1.00 91.62 168 ARG A O 1
ATOM 1341 N N . PHE A 1 169 ? 11.046 4.100 -33.803 1.00 91.62 169 PHE A N 1
ATOM 1342 C CA . PHE A 1 169 ? 12.156 4.097 -34.761 1.00 91.62 169 PHE A CA 1
ATOM 1343 C C . PHE A 1 169 ? 12.524 2.694 -35.261 1.00 91.62 169 PHE A C 1
ATOM 1345 O O . PHE A 1 169 ? 13.441 2.566 -36.067 1.00 91.62 169 PHE A O 1
ATOM 1352 N N . ASN A 1 170 ? 11.780 1.669 -34.833 1.00 91.69 170 ASN A N 1
ATOM 1353 C CA . ASN A 1 170 ? 11.996 0.264 -35.165 1.00 91.69 170 ASN A CA 1
ATOM 1354 C C . ASN A 1 170 ? 13.437 -0.198 -34.866 1.00 91.69 170 ASN A C 1
ATOM 1356 O O . ASN A 1 170 ? 14.087 -0.813 -35.709 1.00 91.69 170 ASN A O 1
ATOM 1360 N N . ILE A 1 171 ? 13.929 0.150 -33.673 1.00 91.00 171 ILE A N 1
ATOM 1361 C CA . ILE A 1 171 ? 15.277 -0.181 -33.190 1.00 91.00 171 ILE A CA 1
ATOM 1362 C C . ILE A 1 171 ? 15.204 -1.495 -32.411 1.00 91.00 171 ILE A C 1
ATOM 1364 O O . ILE A 1 171 ? 14.536 -1.577 -31.375 1.00 91.00 171 ILE A O 1
ATOM 1368 N N . ALA A 1 172 ? 15.896 -2.522 -32.900 1.00 90.69 172 ALA A N 1
ATOM 1369 C CA . ALA A 1 172 ? 16.031 -3.789 -32.195 1.00 90.69 172 ALA A CA 1
ATOM 1370 C C . ALA A 1 172 ? 17.131 -3.717 -31.125 1.00 90.69 172 ALA A C 1
ATOM 1372 O O . ALA A 1 172 ? 18.048 -2.900 -31.201 1.00 90.69 172 ALA A O 1
ATOM 1373 N N . ASP A 1 173 ? 17.100 -4.633 -30.153 1.00 85.81 173 ASP A N 1
ATOM 1374 C CA . ASP A 1 173 ? 18.138 -4.718 -29.111 1.00 85.81 173 ASP A CA 1
ATOM 1375 C C . ASP A 1 173 ? 19.551 -4.903 -29.694 1.00 85.81 173 ASP A C 1
ATOM 1377 O O . ASP A 1 173 ? 20.525 -4.368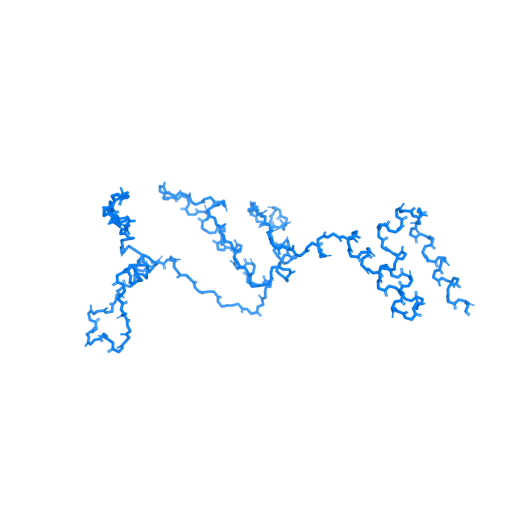 -29.170 1.00 85.81 173 ASP A O 1
ATOM 1381 N N . ALA A 1 174 ? 19.666 -5.613 -30.822 1.00 88.94 174 ALA A N 1
ATOM 1382 C CA . ALA A 1 174 ? 20.936 -5.789 -31.524 1.00 88.94 174 ALA A CA 1
ATOM 1383 C C . ALA A 1 174 ? 21.474 -4.479 -32.129 1.00 88.94 174 ALA A C 1
ATOM 1385 O O . ALA A 1 174 ? 22.690 -4.296 -32.197 1.00 88.94 174 ALA A O 1
ATOM 1386 N N . ASP A 1 175 ? 20.590 -3.563 -32.536 1.00 90.06 175 ASP A N 1
ATOM 1387 C CA . ASP A 1 175 ? 20.973 -2.281 -33.131 1.00 90.06 175 ASP A CA 1
ATOM 1388 C C . ASP A 1 175 ? 21.561 -1.335 -32.077 1.00 90.06 175 ASP A C 1
ATOM 1390 O O . ASP A 1 175 ? 22.475 -0.570 -32.380 1.00 90.06 175 ASP A O 1
ATOM 1394 N N . LEU A 1 176 ? 21.103 -1.421 -30.821 1.00 89.00 176 LEU A N 1
ATOM 1395 C CA . LEU A 1 176 ? 21.612 -0.597 -29.718 1.00 89.00 176 LEU A CA 1
ATOM 1396 C C . LEU A 1 176 ? 23.106 -0.823 -29.476 1.00 89.00 176 LEU A C 1
ATOM 1398 O O . LEU A 1 176 ? 23.857 0.144 -29.363 1.00 89.00 176 LEU A O 1
ATOM 1402 N N . ALA A 1 177 ? 23.553 -2.082 -29.477 1.00 86.88 177 ALA A N 1
ATOM 1403 C CA . ALA A 1 177 ? 24.966 -2.417 -29.303 1.00 86.88 177 ALA A CA 1
ATOM 1404 C C . ALA A 1 177 ? 25.841 -1.850 -30.438 1.00 86.88 177 ALA A C 1
ATOM 1406 O O . ALA A 1 177 ? 26.969 -1.409 -30.212 1.00 86.88 177 ALA A O 1
ATOM 1407 N N . VAL A 1 178 ? 25.311 -1.834 -31.665 1.00 90.25 178 VAL A N 1
ATOM 1408 C CA . VAL A 1 178 ? 25.993 -1.264 -32.835 1.00 90.25 178 VAL A CA 1
ATOM 1409 C C . VAL A 1 178 ? 26.073 0.260 -32.727 1.00 90.25 178 VAL A C 1
ATOM 1411 O O . VAL A 1 178 ? 27.137 0.840 -32.949 1.00 90.25 178 VAL A O 1
ATOM 1414 N N . ILE A 1 179 ? 24.973 0.910 -32.344 1.00 88.62 179 ILE A N 1
ATOM 1415 C CA . ILE A 1 179 ? 24.907 2.363 -32.159 1.00 88.62 179 ILE A CA 1
ATOM 1416 C C . ILE A 1 179 ? 25.855 2.808 -31.038 1.00 88.62 179 ILE A C 1
ATOM 1418 O O . ILE A 1 179 ? 26.609 3.764 -31.224 1.00 88.62 179 ILE A O 1
ATOM 1422 N N . GLU A 1 180 ? 25.876 2.099 -29.907 1.00 87.88 180 GLU A N 1
ATOM 1423 C CA . GLU A 1 180 ? 26.781 2.390 -28.792 1.00 87.88 180 GLU A CA 1
ATOM 1424 C C . GLU A 1 180 ? 28.248 2.303 -29.232 1.00 87.88 180 GLU A C 1
ATOM 1426 O O . GLU A 1 180 ? 29.055 3.186 -28.930 1.00 87.88 180 GLU A O 1
ATOM 1431 N N . HIS A 1 181 ? 28.591 1.267 -30.002 1.00 87.81 181 HIS A N 1
ATOM 1432 C CA . HIS A 1 181 ? 29.929 1.103 -30.555 1.00 87.81 181 HIS A CA 1
ATOM 1433 C C . HIS A 1 181 ? 30.322 2.280 -31.464 1.00 87.81 181 HIS A C 1
ATOM 1435 O O . HIS A 1 181 ? 31.385 2.867 -31.267 1.00 87.81 181 HIS A O 1
ATOM 1441 N N . TRP A 1 182 ? 29.448 2.702 -32.386 1.00 89.44 182 TRP A N 1
ATOM 1442 C CA . TRP A 1 182 ? 29.702 3.859 -33.258 1.00 89.44 182 TRP A CA 1
ATOM 1443 C C . TRP A 1 182 ? 29.860 5.177 -32.501 1.00 89.44 182 TRP A C 1
ATOM 1445 O O . TRP A 1 182 ? 30.628 6.042 -32.923 1.00 89.44 182 TRP A O 1
ATOM 1455 N N . ILE A 1 183 ? 29.130 5.348 -31.399 1.00 85.50 183 ILE A N 1
ATOM 1456 C CA . ILE A 1 183 ? 29.228 6.537 -30.549 1.00 85.50 183 ILE A CA 1
ATOM 1457 C C . ILE A 1 183 ? 30.556 6.556 -29.782 1.00 85.50 183 ILE A C 1
ATOM 1459 O O . ILE A 1 183 ? 31.100 7.632 -29.560 1.00 85.50 183 ILE A O 1
ATOM 1463 N N . ARG A 1 184 ? 31.092 5.392 -29.389 1.00 82.56 184 ARG A N 1
ATOM 1464 C CA . ARG A 1 184 ? 32.375 5.279 -28.670 1.00 82.56 184 ARG A CA 1
ATOM 1465 C C . ARG A 1 184 ? 33.605 5.419 -29.564 1.00 82.56 184 ARG A C 1
ATOM 1467 O O . ARG A 1 184 ? 34.654 5.812 -29.066 1.00 82.56 184 ARG A O 1
ATOM 1474 N N . GLU A 1 185 ? 33.500 5.063 -30.843 1.00 80.88 185 GLU A N 1
ATOM 1475 C CA . GLU A 1 185 ? 34.608 5.180 -31.806 1.00 80.88 185 GLU A CA 1
ATOM 1476 C C . GLU A 1 185 ? 34.776 6.590 -32.404 1.00 80.88 185 GLU A C 1
ATOM 1478 O O . GLU A 1 185 ? 35.756 6.840 -33.110 1.00 80.88 185 GLU A O 1
ATOM 1483 N N . LYS A 1 186 ? 33.851 7.515 -32.123 1.00 57.59 186 LYS A N 1
ATOM 1484 C CA . LYS A 1 186 ? 33.926 8.931 -32.513 1.00 57.59 186 LYS A CA 1
ATOM 1485 C C . LYS A 1 186 ? 34.445 9.818 -31.389 1.00 57.59 186 LYS A C 1
ATOM 1487 O O . LYS A 1 186 ? 35.196 10.759 -31.730 1.00 57.59 186 LYS A O 1
#

Foldseek 3Di:
DDDPDPDPDDDDDDQLDDPAPVSVVVNCVVVVNDPDPVPPPDPVSPDDGDPPHVVDDDDDDDDLLVVLQVVVVVVVVLQVVPPDPDRDALVNDDDDDPQLQVNVVSNCCRQVPDCVVDPHHDDDRPDHDPCVVDLVNVLVVLVVCCVVDPNDPVSVLVSCPRPVNCVVVVPDPVNSVVVNVVSVVD

pLDDT: mean 83.39, std 11.9, range [41.91, 96.5]